Protein AF-Q1PQE1-F1 (afdb_monomer_lite)

Radius of gyration: 25.99 Å; chains: 1; bounding box: 76×37×72 Å

Secondary structure (DSSP, 8-state):
--EEEE-EE-TTSPEEPHHHHHHHHHHTT---B-S--S-HHHHHHHHT--HHHHHIIIIIS---TT-S--EETTEESS-EEEE--TT--HHHHHHHHHHHHHHHTSS-HHHHHHHHHHTGGGS-HHHHHHHHHSS-EEEEEEE-SBTTSPPEEE-TT-SSSSTTT---EETTEETTTT-EEEE-TTSBBP-TTT-GGGGGEEEEEETTEEEEEETT-S--EEEES-HHHHHTT--EEEEEETTEEEEEEE--HHHHHHHHHHHT-TT-EEEEEPSB---TTS--PBP--SSSSS-S--EEEHHHHHHT--SS-HHHHHHHTT-SEEEE-SSTTGGGG-SEEEETTEEEE---PPPP-GGG-

Sequence (361 aa):
GGIVAFNVRTDAGPFVGFGEIACVAALQGILLRTGCFCNIGACQRYLGLDETMMDAIYKRAGRICGDYYDLIDGQPTGAVRVSFGYMTRRQDVEELLKMLHLSYLATKPQQRLQLIEEQAGQLPKALKERAQRLRPQLLQLAIYPVKSCAAFKIEEGGGGAGAGGTWPLTAQGLQYDREWMIVDMNGMAVTQKRCSELCLIRPLIRDDQLVLHFGDSPAGVSLPLSLADQAENSSRCRSKVCRQPVEGLDCGDEVALWLSQHLGLEGLRLLRQSSQRSTSNGVRQQQKLSLVNQAQFLLVNRSSVRSLQFEESLDETVDRFRANIIIDTGSAFEELSYKQLTIGQVQFQVEGPCQRCDMIC

Structure (mmCIF, N/CA/C/O backbone):
data_AF-Q1PQE1-F1
#
_entry.id   AF-Q1PQE1-F1
#
loop_
_atom_site.group_PDB
_atom_site.id
_atom_site.type_symbol
_atom_site.label_atom_id
_atom_site.label_alt_id
_atom_site.label_comp_id
_atom_site.label_asym_id
_atom_site.label_entity_id
_atom_site.label_seq_id
_atom_site.pdbx_PDB_ins_code
_atom_site.Cartn_x
_atom_site.Cartn_y
_atom_site.Cartn_z
_atom_site.occupancy
_atom_site.B_iso_or_equiv
_atom_site.auth_seq_id
_atom_site.auth_comp_id
_atom_site.auth_asym_id
_atom_site.auth_atom_id
_atom_site.pdbx_PDB_model_num
ATOM 1 N N . GLY A 1 1 ? -33.777 -6.448 26.991 1.00 77.75 1 GLY A N 1
ATOM 2 C CA . GLY A 1 1 ? -34.141 -5.161 27.600 1.00 77.75 1 GLY A CA 1
ATOM 3 C C . GLY A 1 1 ? -33.731 -4.053 26.662 1.00 77.75 1 GLY A C 1
ATOM 4 O O . GLY A 1 1 ? -33.701 -4.292 25.458 1.00 77.75 1 GLY A O 1
ATOM 5 N N . GLY A 1 2 ? -33.445 -2.865 27.191 1.00 90.50 2 GLY A N 1
ATOM 6 C CA . GLY A 1 2 ? -33.015 -1.725 26.379 1.00 90.50 2 GLY A CA 1
ATOM 7 C C . GLY A 1 2 ? -31.665 -1.970 25.703 1.00 90.50 2 GLY A C 1
ATOM 8 O O . GLY A 1 2 ? -30.818 -2.689 26.235 1.00 90.50 2 GLY A O 1
ATOM 9 N N . ILE A 1 3 ? -31.471 -1.375 24.529 1.00 92.88 3 ILE A N 1
ATOM 10 C CA . ILE A 1 3 ? -30.206 -1.406 23.791 1.00 92.88 3 ILE A CA 1
ATOM 11 C C . ILE A 1 3 ? -29.730 0.031 23.638 1.00 92.88 3 ILE A C 1
ATOM 13 O O . ILE A 1 3 ? -30.499 0.889 23.211 1.00 92.88 3 ILE A O 1
ATOM 17 N N . VAL A 1 4 ? -28.461 0.277 23.950 1.00 94.00 4 VAL A N 1
ATOM 18 C CA . VAL A 1 4 ? -27.794 1.548 23.664 1.00 94.00 4 VAL A CA 1
ATOM 19 C C . VAL A 1 4 ? -26.820 1.314 22.519 1.00 94.00 4 VAL A C 1
ATOM 21 O O . VAL A 1 4 ? -25.930 0.465 22.616 1.00 94.00 4 VAL A O 1
ATOM 24 N N . ALA A 1 5 ? -27.023 2.039 21.421 1.00 93.19 5 ALA A N 1
ATOM 25 C CA . ALA A 1 5 ? -26.136 2.043 20.267 1.00 93.19 5 ALA A CA 1
ATOM 26 C C . ALA A 1 5 ? -25.326 3.342 20.253 1.00 93.19 5 ALA A C 1
ATOM 28 O O . ALA A 1 5 ? -25.898 4.417 20.420 1.00 93.19 5 ALA A O 1
ATOM 29 N N . PHE A 1 6 ? -24.011 3.242 20.073 1.00 93.62 6 PHE A N 1
ATOM 30 C CA . PHE A 1 6 ? -23.119 4.398 20.075 1.00 93.62 6 PHE A CA 1
ATOM 31 C C . PHE A 1 6 ? -21.853 4.151 19.250 1.00 93.62 6 PHE A C 1
ATOM 33 O O . PHE A 1 6 ? -21.480 3.015 18.945 1.00 93.62 6 PHE A O 1
ATOM 40 N N . ASN A 1 7 ? -21.173 5.246 18.930 1.00 93.50 7 ASN A N 1
ATOM 41 C CA . ASN A 1 7 ? -19.822 5.268 18.389 1.00 93.50 7 ASN A CA 1
ATOM 42 C C . ASN A 1 7 ? -18.911 5.983 19.387 1.00 93.50 7 ASN A C 1
ATOM 44 O O . ASN A 1 7 ? -19.364 6.843 20.141 1.00 93.50 7 ASN A O 1
ATOM 48 N N . VAL A 1 8 ? -17.632 5.619 19.400 1.00 92.38 8 VAL A N 1
ATOM 49 C CA . VAL A 1 8 ? -16.639 6.228 20.291 1.00 92.38 8 VAL A CA 1
ATOM 50 C C . VAL A 1 8 ? -15.773 7.175 19.481 1.00 92.38 8 VAL A C 1
ATOM 52 O O . VAL A 1 8 ? -15.401 6.863 18.349 1.00 92.38 8 VAL A O 1
ATOM 55 N N . ARG A 1 9 ? -15.462 8.327 20.069 1.00 88.38 9 ARG A N 1
ATOM 56 C CA . ARG A 1 9 ? -14.494 9.286 19.542 1.00 88.38 9 ARG A CA 1
ATOM 57 C C . ARG A 1 9 ? -13.340 9.402 20.523 1.00 88.38 9 ARG A C 1
ATOM 59 O O . ARG A 1 9 ? -13.552 9.270 21.729 1.00 88.38 9 ARG A O 1
ATOM 66 N N . THR A 1 10 ? -12.141 9.628 20.009 1.00 82.12 10 THR A N 1
ATOM 67 C CA . THR A 1 10 ? -11.003 10.003 20.849 1.00 82.12 10 THR A CA 1
ATOM 68 C C . THR A 1 10 ? -11.157 11.449 21.325 1.00 82.12 10 THR A C 1
ATOM 70 O O . THR A 1 10 ? -11.947 12.221 20.775 1.00 82.12 10 THR A O 1
ATOM 73 N N . ASP A 1 11 ? -10.381 11.827 22.335 1.00 79.12 11 ASP A N 1
ATOM 74 C CA . ASP A 1 11 ? -10.225 13.209 22.804 1.00 79.12 11 ASP A CA 1
ATOM 75 C C . ASP A 1 11 ? -9.831 14.186 21.679 1.00 79.12 11 ASP A C 1
ATOM 77 O O . ASP A 1 11 ? -10.295 15.324 21.647 1.00 79.12 11 ASP A O 1
ATOM 81 N N . ALA A 1 12 ? -9.042 13.716 20.712 1.00 74.69 12 ALA A N 1
ATOM 82 C CA . ALA A 1 12 ? -8.649 14.469 19.525 1.00 74.69 12 ALA A CA 1
ATOM 83 C C . ALA A 1 12 ? -9.781 14.651 18.490 1.00 74.69 12 ALA A C 1
ATOM 85 O O . ALA A 1 12 ? -9.627 15.431 17.551 1.00 74.69 12 ALA A O 1
ATOM 86 N N . GLY A 1 13 ? -10.906 13.936 18.624 1.00 78.12 13 GLY A N 1
ATOM 87 C CA . GLY A 1 13 ? -12.082 14.067 17.760 1.00 78.12 13 GLY A CA 1
ATOM 88 C C . GLY A 1 13 ? -12.330 12.969 16.707 1.00 78.12 13 GLY A C 1
ATOM 89 O O . GLY A 1 13 ? -13.498 12.809 16.340 1.00 78.12 13 GLY A O 1
ATOM 90 N N . PRO A 1 14 ? -11.350 12.200 16.195 1.00 84.25 14 PRO A N 1
ATOM 91 C CA . PRO A 1 14 ? -11.623 11.083 15.287 1.00 84.25 14 PRO A CA 1
ATOM 92 C C . PRO A 1 14 ? -12.485 9.975 15.901 1.00 84.25 14 PRO A C 1
ATOM 94 O O . PRO A 1 14 ? -12.462 9.751 17.113 1.00 84.25 14 PRO A O 1
ATOM 97 N N . PHE A 1 15 ? -13.228 9.254 15.058 1.00 89.12 15 PHE A N 1
ATOM 98 C CA . PHE A 1 15 ? -13.930 8.039 15.469 1.00 89.12 15 PHE A CA 1
ATOM 99 C C . PHE A 1 15 ? -12.964 6.873 15.682 1.00 89.12 15 PHE A C 1
ATOM 101 O O . PHE A 1 15 ? -11.917 6.785 15.048 1.00 89.12 15 PHE A O 1
ATOM 108 N N . VAL A 1 16 ? -13.359 5.954 16.558 1.00 89.62 16 VAL A N 1
ATOM 109 C CA . VAL A 1 16 ? -12.680 4.677 16.775 1.00 89.62 16 VAL A CA 1
ATOM 110 C C . VAL A 1 16 ? -13.479 3.566 16.105 1.00 89.62 16 VAL A C 1
ATOM 112 O O . VAL A 1 16 ? -14.702 3.478 16.265 1.00 89.62 16 VAL A O 1
ATOM 115 N N . GLY A 1 17 ? -12.783 2.700 15.370 1.00 89.88 17 GLY A N 1
ATOM 116 C CA . GLY A 1 17 ? -13.384 1.541 14.725 1.00 89.88 17 GLY A CA 1
ATOM 117 C C . GLY A 1 17 ? -14.012 0.596 15.748 1.00 89.88 17 GLY A C 1
ATOM 118 O O . GLY A 1 17 ? -13.419 0.259 16.773 1.00 89.88 17 GLY A O 1
ATOM 119 N N . PHE A 1 18 ? -15.232 0.131 15.483 1.00 91.44 18 PHE A N 1
ATOM 120 C CA . PHE A 1 18 ? -15.942 -0.737 16.424 1.00 91.44 18 PHE A CA 1
ATOM 121 C C . PHE A 1 18 ? -15.273 -2.111 16.610 1.00 91.44 18 PHE A C 1
ATOM 123 O O . PHE A 1 18 ? -15.564 -2.805 17.582 1.00 91.44 18 PHE A O 1
ATOM 130 N N . GLY A 1 19 ? -14.380 -2.527 15.714 1.00 90.38 19 GLY A N 1
ATOM 131 C CA . GLY A 1 19 ? -13.567 -3.726 15.857 1.00 90.38 19 GLY A CA 1
ATOM 132 C C . GLY A 1 19 ? -12.486 -3.613 16.916 1.00 90.38 19 GLY A C 1
ATOM 133 O O . GLY A 1 19 ? -12.319 -4.550 17.696 1.00 90.38 19 GLY A O 1
ATOM 134 N N . GLU A 1 20 ? -11.816 -2.461 16.994 1.00 91.25 20 GLU A N 1
ATOM 135 C CA . GLU A 1 20 ? -10.904 -2.131 18.095 1.00 91.25 20 GLU A CA 1
ATOM 136 C C . GLU A 1 20 ? -11.661 -2.197 19.425 1.00 91.25 20 GLU A C 1
ATOM 138 O O . GLU A 1 20 ? -11.247 -2.898 20.347 1.00 91.25 20 GLU A O 1
ATOM 143 N N . ILE A 1 21 ? -12.849 -1.582 19.476 1.00 93.88 21 ILE A N 1
ATOM 144 C CA . ILE A 1 21 ? -13.698 -1.572 20.674 1.00 93.88 21 ILE A CA 1
ATOM 145 C C . ILE A 1 21 ? -14.119 -2.981 21.087 1.00 93.88 21 ILE A C 1
ATOM 147 O O . ILE A 1 21 ? -14.095 -3.300 22.275 1.00 93.88 21 ILE A O 1
ATOM 151 N N . ALA A 1 22 ? -14.458 -3.842 20.126 1.00 94.00 22 ALA A N 1
ATOM 152 C CA . ALA A 1 22 ? -14.773 -5.237 20.407 1.00 94.00 22 ALA A CA 1
ATOM 153 C C . ALA A 1 22 ? -13.578 -5.995 21.008 1.00 94.00 22 ALA A C 1
ATOM 155 O O . ALA A 1 22 ? -13.772 -6.778 21.936 1.00 94.00 22 ALA A O 1
ATOM 156 N N . CYS A 1 23 ? -12.359 -5.750 20.516 1.00 93.31 23 CYS A N 1
ATOM 157 C CA . CYS A 1 23 ? -11.150 -6.380 21.048 1.00 93.31 23 CYS A CA 1
ATOM 158 C C . CYS A 1 23 ? -10.860 -5.909 22.479 1.00 93.31 23 CYS A C 1
ATOM 160 O O . CYS A 1 23 ? -10.702 -6.742 23.368 1.00 93.31 23 CYS A O 1
ATOM 162 N N . VAL A 1 24 ? -10.863 -4.595 22.727 1.00 94.31 24 VAL A N 1
ATOM 163 C CA . VAL A 1 24 ? -10.618 -4.034 24.069 1.00 94.31 24 VAL A CA 1
ATOM 164 C C . VAL A 1 24 ? -11.665 -4.513 25.073 1.00 94.31 24 VAL A C 1
ATOM 166 O O . VAL A 1 24 ? -11.314 -4.931 26.174 1.00 94.31 24 VAL A O 1
ATOM 169 N N . ALA A 1 25 ? -12.945 -4.503 24.693 1.00 95.38 25 ALA A N 1
ATOM 170 C CA . ALA A 1 25 ? -14.017 -4.978 25.558 1.00 95.38 25 ALA A CA 1
ATOM 171 C C . ALA A 1 25 ? -13.846 -6.463 25.906 1.00 95.38 25 ALA A C 1
ATOM 173 O O . ALA A 1 25 ? -13.930 -6.823 27.078 1.00 95.38 25 ALA A O 1
ATOM 174 N N . ALA A 1 26 ? -13.523 -7.310 24.922 1.00 94.94 26 ALA A N 1
ATOM 175 C CA . ALA A 1 26 ? -13.295 -8.733 25.154 1.00 94.94 26 ALA A CA 1
ATOM 176 C C . ALA A 1 26 ? -12.112 -8.998 26.101 1.00 94.94 26 ALA A C 1
ATOM 178 O O . ALA A 1 26 ? -12.232 -9.849 26.980 1.00 94.94 26 ALA A O 1
ATOM 179 N N . LEU A 1 27 ? -11.008 -8.250 25.974 1.00 94.00 27 LEU A N 1
ATOM 180 C CA . LEU A 1 27 ? -9.855 -8.352 26.882 1.00 94.00 27 LEU A CA 1
ATOM 181 C C . LEU A 1 27 ? -10.188 -7.940 28.323 1.00 94.00 27 LEU A C 1
ATOM 183 O O . LEU A 1 27 ? -9.577 -8.435 29.263 1.00 94.00 27 LEU A O 1
ATOM 187 N N . GLN A 1 28 ? -11.181 -7.071 28.507 1.00 93.50 28 GLN A N 1
ATOM 188 C CA . GLN A 1 28 ? -11.661 -6.641 29.824 1.00 93.50 28 GLN A CA 1
ATOM 189 C C . GLN A 1 28 ? -12.875 -7.448 30.314 1.00 93.50 28 GLN A C 1
ATOM 191 O O . GLN A 1 28 ? -13.519 -7.069 31.288 1.00 93.50 28 GLN A O 1
ATOM 196 N N . GLY A 1 29 ? -13.213 -8.559 29.649 1.00 93.00 29 GLY A N 1
ATOM 197 C CA . GLY A 1 29 ? -14.331 -9.420 30.043 1.00 93.00 29 GLY A CA 1
ATOM 198 C C . GLY A 1 29 ? -15.720 -8.832 29.765 1.00 93.00 29 GLY A C 1
ATOM 199 O O . GLY A 1 29 ? -16.713 -9.324 30.298 1.00 93.00 29 GLY A O 1
ATOM 200 N N . ILE A 1 30 ? -15.817 -7.801 28.923 1.00 94.19 30 ILE A N 1
ATOM 201 C CA . ILE A 1 30 ? -17.071 -7.143 28.549 1.00 94.19 30 ILE A CA 1
ATOM 202 C C . ILE A 1 30 ? -17.561 -7.695 27.210 1.00 94.19 30 ILE A C 1
ATOM 204 O O . ILE A 1 30 ? -16.919 -7.539 26.169 1.00 94.19 30 ILE A O 1
ATOM 208 N N . LEU A 1 31 ? -18.754 -8.294 27.214 1.00 91.56 31 LEU A N 1
ATOM 209 C CA . LEU A 1 31 ? -19.406 -8.769 25.998 1.00 91.56 31 LEU A CA 1
ATOM 210 C C . LEU A 1 31 ? -20.311 -7.683 25.406 1.00 91.56 31 LEU A C 1
ATOM 212 O O . LEU A 1 31 ? -21.318 -7.294 25.997 1.00 91.56 31 LEU A O 1
ATOM 216 N N . LEU A 1 32 ? -19.985 -7.238 24.195 1.00 93.75 32 LEU A N 1
ATOM 217 C CA . LEU A 1 32 ? -20.777 -6.272 23.437 1.00 93.75 32 LEU A CA 1
ATOM 218 C C . LEU A 1 32 ? -20.944 -6.708 21.978 1.00 93.75 32 LEU A C 1
ATOM 220 O O . LEU A 1 32 ? -20.231 -7.583 21.487 1.00 93.75 32 LEU A O 1
ATOM 224 N N . ARG A 1 33 ? -21.912 -6.115 21.272 1.00 92.12 33 ARG A N 1
ATOM 225 C CA . ARG A 1 33 ? -22.159 -6.397 19.850 1.00 92.12 33 ARG A CA 1
ATOM 226 C C . ARG A 1 33 ? -21.663 -5.242 18.998 1.00 92.12 33 ARG A C 1
ATOM 228 O O . ARG A 1 33 ? -22.022 -4.100 19.253 1.00 92.12 33 ARG A O 1
ATOM 235 N N . THR A 1 34 ? -20.934 -5.527 17.929 1.00 91.69 34 THR A N 1
ATOM 236 C CA . THR A 1 34 ? -20.450 -4.503 16.987 1.00 91.69 34 THR A CA 1
ATOM 237 C C . THR A 1 34 ? -20.833 -4.846 15.554 1.00 91.69 34 THR A C 1
ATOM 239 O O . THR A 1 34 ? -21.389 -5.921 15.310 1.00 91.69 34 THR A O 1
ATOM 242 N N . GLY A 1 35 ? -20.652 -3.914 14.619 1.00 87.88 35 GLY A N 1
ATOM 243 C CA . GLY A 1 35 ? -20.911 -4.131 13.194 1.00 87.88 35 GLY A CA 1
ATOM 244 C C . GLY A 1 35 ? -21.919 -3.166 12.577 1.00 87.88 35 GLY A C 1
ATOM 245 O O . GLY A 1 35 ? -22.522 -2.331 13.255 1.00 87.88 35 GLY A O 1
ATOM 246 N N . CYS A 1 36 ? -22.105 -3.318 11.266 1.00 83.31 36 CYS A N 1
ATOM 247 C CA . CYS A 1 36 ? -23.136 -2.619 10.506 1.00 83.31 36 CYS A CA 1
ATOM 248 C C . CYS A 1 36 ? -24.547 -3.057 10.903 1.00 83.31 36 CYS A C 1
ATOM 250 O O . CYS A 1 36 ? -24.776 -4.118 11.499 1.00 83.31 36 CYS A O 1
ATOM 252 N N . PHE A 1 37 ? -25.507 -2.229 10.510 1.00 81.69 37 PHE A N 1
ATOM 253 C CA . PHE A 1 37 ? -26.917 -2.576 10.514 1.00 81.69 37 PHE A CA 1
ATOM 254 C C . PHE A 1 37 ? -27.299 -3.127 9.140 1.00 81.69 37 PHE A C 1
ATOM 256 O O . PHE A 1 37 ? -26.852 -2.612 8.121 1.00 81.69 37 PHE A O 1
ATOM 263 N N . CYS A 1 38 ? -28.155 -4.152 9.105 1.00 79.94 38 CYS A N 1
ATOM 264 C CA . CYS A 1 38 ? -28.656 -4.702 7.841 1.00 79.94 38 CYS A CA 1
ATOM 265 C C . CYS A 1 38 ? -29.491 -3.677 7.054 1.00 79.94 38 CYS A C 1
ATOM 267 O O . CYS A 1 38 ? -29.624 -3.785 5.842 1.00 79.94 38 CYS A O 1
ATOM 269 N N . ASN A 1 39 ? -30.048 -2.677 7.747 1.00 83.06 39 ASN A N 1
ATOM 270 C CA . ASN A 1 39 ? -30.688 -1.527 7.127 1.00 83.06 39 ASN A CA 1
ATOM 271 C C . ASN A 1 39 ? -29.672 -0.390 6.975 1.00 83.06 39 ASN A C 1
ATOM 273 O O . ASN A 1 39 ? -29.418 0.364 7.917 1.00 83.06 39 ASN A O 1
ATOM 277 N N . ILE A 1 40 ? -29.132 -0.262 5.769 1.00 80.44 40 ILE A N 1
ATOM 278 C CA . ILE A 1 40 ? -28.144 0.758 5.414 1.00 80.44 40 ILE A CA 1
ATOM 279 C C . ILE A 1 40 ? -28.710 2.180 5.595 1.00 80.44 40 ILE A C 1
ATOM 281 O O . ILE A 1 40 ? -27.997 3.067 6.061 1.00 80.44 40 ILE A O 1
ATOM 285 N N . GLY A 1 41 ? -30.004 2.389 5.327 1.00 83.06 41 GLY A N 1
ATOM 286 C CA . GLY A 1 41 ? -30.660 3.690 5.501 1.00 83.06 41 GLY A CA 1
ATOM 287 C C . GLY A 1 41 ? -30.685 4.167 6.957 1.00 83.06 41 GLY A C 1
ATOM 288 O O . GLY A 1 41 ? -30.673 5.369 7.218 1.00 83.06 41 GLY A O 1
ATOM 289 N N . ALA A 1 42 ? -30.649 3.242 7.924 1.00 81.69 42 ALA A N 1
ATOM 290 C CA . ALA A 1 42 ? -30.498 3.602 9.331 1.00 81.69 42 ALA A CA 1
ATOM 291 C C . ALA A 1 42 ? -29.095 4.161 9.611 1.00 81.69 42 ALA A C 1
ATOM 293 O O . ALA A 1 42 ? -28.985 5.218 10.229 1.00 81.69 42 ALA A O 1
ATOM 294 N N . CYS A 1 43 ? -28.035 3.507 9.115 1.00 81.12 43 CYS A N 1
ATOM 295 C CA . CYS A 1 43 ? -26.674 4.047 9.207 1.00 81.12 43 CYS A CA 1
ATOM 296 C C . CYS A 1 43 ? -26.604 5.432 8.563 1.00 81.12 43 CYS A C 1
ATOM 298 O O . CYS A 1 43 ? -26.151 6.371 9.204 1.00 81.12 43 CYS A O 1
ATOM 300 N N . GLN A 1 44 ? -27.123 5.569 7.340 1.00 86.88 44 GLN A N 1
ATOM 301 C CA . GLN A 1 44 ? -27.102 6.827 6.600 1.00 86.88 44 GLN A CA 1
ATOM 302 C C . GLN A 1 44 ? -27.760 7.966 7.387 1.00 86.88 44 GLN A C 1
ATOM 304 O O . GLN A 1 44 ? -27.156 9.017 7.587 1.00 86.88 44 GLN A O 1
ATOM 309 N N . ARG A 1 45 ? -28.972 7.737 7.906 1.00 87.62 45 ARG A N 1
ATOM 310 C CA . ARG A 1 45 ? -29.722 8.750 8.655 1.00 87.62 45 ARG A CA 1
ATOM 311 C C . ARG A 1 45 ? -29.056 9.128 9.977 1.00 87.62 45 ARG A C 1
ATOM 313 O O . ARG A 1 45 ? -28.981 10.311 10.289 1.00 87.62 45 ARG A O 1
ATOM 320 N N . TYR A 1 46 ? -28.638 8.148 10.778 1.00 85.94 46 TYR A N 1
ATOM 321 C CA . TYR A 1 46 ? -28.144 8.407 12.137 1.00 85.94 46 TYR A CA 1
ATOM 322 C C . TYR A 1 46 ? -26.680 8.844 12.185 1.00 85.94 46 TYR A C 1
ATOM 324 O O . TYR A 1 46 ? -26.296 9.539 13.121 1.00 85.94 46 TYR A O 1
ATOM 332 N N . LEU A 1 47 ? -25.878 8.459 11.191 1.00 85.31 47 LEU A N 1
ATOM 333 C CA . LEU A 1 47 ? -24.489 8.898 11.056 1.00 85.31 47 LEU A CA 1
ATOM 334 C C . LEU A 1 47 ? -24.354 10.143 10.168 1.00 85.31 47 LEU A C 1
ATOM 336 O O . LEU A 1 47 ? -23.262 10.689 10.063 1.00 85.31 47 LEU A O 1
ATOM 340 N N . GLY A 1 48 ? -25.449 10.608 9.555 1.00 86.50 48 GLY A N 1
ATOM 341 C CA . GLY A 1 48 ? -25.451 11.791 8.693 1.00 86.50 48 GLY A CA 1
ATOM 342 C C . GLY A 1 48 ? -24.637 11.602 7.413 1.00 86.50 48 GLY A C 1
ATOM 343 O O . GLY A 1 48 ? -23.999 12.547 6.961 1.00 86.50 48 GLY A O 1
ATOM 344 N N . LEU A 1 49 ? -24.627 10.388 6.855 1.00 86.00 49 LEU A N 1
ATOM 345 C CA . LEU A 1 49 ? -23.855 10.078 5.650 1.00 86.00 49 LEU A CA 1
ATOM 346 C C . LEU A 1 49 ? -24.587 10.630 4.423 1.00 86.00 49 LEU A C 1
ATOM 348 O O . LEU A 1 49 ? -25.738 10.268 4.160 1.00 86.00 49 LEU A O 1
ATOM 352 N N . ASP A 1 50 ? -23.921 11.493 3.665 1.00 87.44 50 ASP A N 1
ATOM 353 C CA . ASP A 1 50 ? -24.427 11.953 2.374 1.00 87.44 50 ASP A CA 1
ATOM 354 C C . ASP A 1 50 ? -24.235 10.888 1.276 1.00 87.44 50 ASP A C 1
ATOM 356 O O . ASP A 1 50 ? -23.649 9.824 1.490 1.00 87.44 50 ASP A O 1
ATOM 360 N N . GLU A 1 51 ? -24.750 11.160 0.078 1.00 85.56 51 GLU A N 1
ATOM 361 C CA . GLU A 1 51 ? -24.640 10.238 -1.058 1.00 85.56 51 GLU A CA 1
ATOM 362 C C . GLU A 1 51 ? -23.185 9.971 -1.474 1.00 85.56 51 GLU A C 1
ATOM 364 O O . GLU A 1 51 ? -22.860 8.853 -1.873 1.00 85.56 51 GLU A O 1
ATOM 369 N N . THR A 1 52 ? -22.290 10.951 -1.323 1.00 83.56 52 THR A N 1
ATOM 370 C CA . THR A 1 52 ? -20.873 10.815 -1.693 1.00 83.56 52 THR A CA 1
ATOM 371 C C . THR A 1 52 ? -20.128 9.883 -0.735 1.00 83.56 52 THR A C 1
ATOM 373 O O . THR A 1 52 ? -19.335 9.040 -1.165 1.00 83.56 52 THR A O 1
ATOM 376 N N . MET A 1 53 ? -20.438 9.965 0.561 1.00 81.94 53 MET A N 1
ATOM 377 C CA . MET A 1 53 ? -19.939 9.056 1.590 1.00 81.94 53 MET A CA 1
ATOM 378 C C . MET A 1 53 ? -20.519 7.657 1.408 1.00 81.94 53 MET A C 1
ATOM 380 O O . MET A 1 53 ? -19.812 6.666 1.566 1.00 81.94 53 MET A O 1
ATOM 384 N N . MET A 1 54 ? -21.794 7.552 1.037 1.00 84.81 54 MET A N 1
ATOM 385 C CA . MET A 1 54 ? -22.424 6.263 0.761 1.00 84.81 54 MET A CA 1
ATOM 386 C C . MET A 1 54 ? -21.783 5.558 -0.441 1.00 84.81 54 MET A C 1
ATOM 388 O O . MET A 1 54 ? -21.537 4.351 -0.387 1.00 84.81 54 MET A O 1
ATOM 392 N N . ASP A 1 55 ? -21.450 6.309 -1.492 1.00 82.88 55 ASP A N 1
ATOM 393 C CA . ASP A 1 55 ? -20.694 5.820 -2.646 1.00 82.88 55 ASP A CA 1
ATOM 394 C C . ASP A 1 55 ? -19.268 5.386 -2.247 1.00 82.88 55 ASP A C 1
ATOM 396 O O . ASP A 1 55 ? -18.833 4.279 -2.581 1.00 82.88 55 ASP A O 1
ATOM 400 N N . ALA A 1 56 ? -18.584 6.193 -1.422 1.00 77.38 56 ALA A N 1
ATOM 401 C CA . ALA A 1 56 ? -17.287 5.849 -0.828 1.00 77.38 56 ALA A CA 1
ATOM 402 C C . ALA A 1 56 ? -17.327 4.515 -0.071 1.00 77.38 56 ALA A C 1
ATOM 404 O O . ALA A 1 56 ? -16.484 3.643 -0.288 1.00 77.38 56 ALA A O 1
ATOM 405 N N . ILE A 1 57 ? -18.334 4.343 0.786 1.00 78.00 57 ILE A N 1
ATOM 406 C CA . ILE A 1 57 ? -18.471 3.180 1.659 1.00 78.00 57 ILE A CA 1
ATOM 407 C C . ILE A 1 57 ? -18.784 1.919 0.851 1.00 78.00 57 ILE A C 1
ATOM 409 O O . ILE A 1 57 ? -18.090 0.914 0.986 1.00 78.00 57 ILE A O 1
ATOM 413 N N . TYR A 1 58 ? -19.824 1.941 0.019 1.00 79.81 58 TYR A N 1
ATOM 414 C CA . TYR A 1 58 ? -20.359 0.702 -0.555 1.00 79.81 58 TYR A CA 1
ATOM 415 C C . TYR A 1 58 ? -19.809 0.365 -1.938 1.00 79.81 58 TYR A C 1
ATOM 417 O O . TYR A 1 58 ? -19.630 -0.815 -2.229 1.00 79.81 58 TYR A O 1
ATOM 425 N N . LYS A 1 59 ? -19.509 1.358 -2.782 1.00 77.00 59 LYS A N 1
ATOM 426 C CA . LYS A 1 59 ? -18.989 1.100 -4.134 1.00 77.00 59 LYS A CA 1
ATOM 427 C C . LYS A 1 59 ? -17.469 1.110 -4.174 1.00 77.00 59 LYS A C 1
ATOM 429 O O . LYS A 1 59 ? -16.883 0.180 -4.712 1.00 77.00 59 LYS A O 1
ATOM 434 N N . ARG A 1 60 ? -16.828 2.121 -3.579 1.00 70.69 60 ARG A N 1
ATOM 435 C CA . ARG A 1 60 ? -15.365 2.284 -3.675 1.00 70.69 60 ARG A CA 1
ATOM 436 C C . ARG A 1 60 ? -14.600 1.409 -2.690 1.00 70.69 60 ARG A C 1
ATOM 438 O O . ARG A 1 60 ? -13.633 0.758 -3.069 1.00 70.69 60 ARG A O 1
ATOM 445 N N . ALA A 1 61 ? -15.036 1.357 -1.434 1.00 70.44 61 ALA A N 1
ATOM 446 C CA . ALA A 1 61 ? -14.412 0.493 -0.434 1.00 70.44 61 ALA A CA 1
ATOM 447 C C . ALA A 1 61 ? -14.929 -0.957 -0.463 1.00 70.44 61 ALA A C 1
ATOM 449 O O . ALA A 1 61 ? -14.361 -1.810 0.215 1.00 70.44 61 ALA A O 1
ATOM 450 N N . GLY A 1 62 ? -16.001 -1.241 -1.214 1.00 75.19 62 GLY A N 1
ATOM 451 C CA . GLY A 1 62 ? -16.567 -2.588 -1.326 1.00 75.19 62 GLY A CA 1
ATOM 452 C C . GLY A 1 62 ? -17.119 -3.133 -0.006 1.00 75.19 62 GLY A C 1
ATOM 453 O O . GLY A 1 62 ? -17.001 -4.329 0.265 1.00 75.19 62 GLY A O 1
ATOM 454 N N . ARG A 1 63 ? -17.689 -2.266 0.844 1.00 74.81 63 ARG A N 1
ATOM 455 C CA . ARG A 1 63 ? -18.247 -2.655 2.146 1.00 74.81 63 ARG A CA 1
ATOM 456 C C . ARG A 1 63 ? -19.334 -3.719 1.988 1.00 74.81 63 ARG A C 1
ATOM 458 O O . ARG A 1 63 ? -20.319 -3.517 1.279 1.00 74.81 63 ARG A O 1
ATOM 465 N N . ILE A 1 64 ? -19.215 -4.803 2.750 1.00 77.38 64 ILE A N 1
ATOM 466 C CA . ILE A 1 64 ? -20.232 -5.862 2.853 1.00 77.38 64 ILE A CA 1
ATOM 467 C C . ILE A 1 64 ? -20.526 -6.195 4.314 1.00 77.38 64 ILE A C 1
ATOM 469 O O . ILE A 1 64 ? -19.744 -5.897 5.206 1.00 77.38 64 ILE A O 1
ATOM 473 N N . CYS A 1 65 ? -21.659 -6.831 4.609 1.00 70.38 65 CYS A N 1
ATOM 474 C CA . CYS A 1 65 ? -21.947 -7.220 5.989 1.00 70.38 65 CYS A CA 1
ATOM 475 C C . CYS A 1 65 ? -20.904 -8.227 6.509 1.00 70.38 65 CYS A C 1
ATOM 477 O O . CYS A 1 65 ? -20.718 -9.286 5.918 1.00 70.38 65 CYS A O 1
ATOM 479 N N . GLY A 1 66 ? -20.280 -7.923 7.651 1.00 67.75 66 GLY A N 1
ATOM 480 C CA . GLY A 1 66 ? -19.302 -8.811 8.294 1.00 67.75 66 GLY A CA 1
ATOM 481 C C . GLY A 1 66 ? -17.861 -8.629 7.815 1.00 67.75 66 GLY A C 1
ATOM 482 O O . GLY A 1 66 ? -16.979 -9.352 8.267 1.00 67.75 66 GLY A O 1
ATOM 483 N N . ASP A 1 67 ? -17.612 -7.650 6.954 1.00 73.25 67 ASP A N 1
ATOM 484 C CA . ASP A 1 67 ? -16.272 -7.160 6.656 1.00 73.25 67 ASP A CA 1
ATOM 485 C C . ASP A 1 67 ? -15.621 -6.429 7.859 1.00 73.25 67 ASP A C 1
ATOM 487 O O . ASP A 1 67 ? -16.143 -6.347 8.983 1.00 73.25 67 ASP A O 1
ATOM 491 N N . TYR A 1 68 ? -14.441 -5.868 7.599 1.00 73.75 68 TYR A N 1
ATOM 492 C CA . TYR A 1 68 ? -13.539 -5.341 8.622 1.00 73.75 68 TYR A CA 1
ATOM 493 C C . TYR A 1 68 ? -13.267 -3.829 8.475 1.00 73.75 68 TYR A C 1
ATOM 495 O O . TYR A 1 68 ? -12.472 -3.284 9.230 1.00 73.75 68 TYR A O 1
ATOM 503 N N . TYR A 1 69 ? -13.941 -3.139 7.542 1.00 78.25 69 TYR A N 1
ATOM 504 C CA . TYR A 1 69 ? -13.831 -1.679 7.329 1.00 78.25 69 TYR A CA 1
ATOM 505 C C . TYR A 1 69 ? -14.625 -0.832 8.340 1.00 78.25 69 TYR A C 1
ATOM 507 O O . TYR A 1 69 ? -15.629 -0.189 8.027 1.00 78.25 69 TYR A O 1
ATOM 515 N N . ASP A 1 70 ? -14.197 -0.844 9.592 1.00 84.50 70 ASP A N 1
ATOM 516 C CA . ASP A 1 70 ? -14.946 -0.189 10.669 1.00 84.50 70 ASP A CA 1
ATOM 517 C C . ASP A 1 70 ? -15.126 1.321 10.456 1.00 84.50 70 ASP A C 1
ATOM 519 O O . ASP A 1 70 ? -16.155 1.883 10.844 1.00 84.50 70 ASP A O 1
ATOM 523 N N . LEU A 1 71 ? -14.126 1.940 9.824 1.00 83.75 71 LEU A N 1
ATOM 524 C CA . LEU A 1 71 ? -14.088 3.339 9.430 1.00 83.75 71 LEU A CA 1
ATOM 525 C C . LEU A 1 71 ? -13.757 3.440 7.935 1.00 83.75 71 LEU A C 1
ATOM 527 O O . LEU A 1 71 ? -12.900 2.710 7.439 1.00 83.75 71 LEU A O 1
ATOM 531 N N . ILE A 1 72 ? -14.407 4.361 7.229 1.00 78.00 72 ILE A N 1
ATOM 532 C CA . ILE A 1 72 ? -14.086 4.729 5.845 1.00 78.00 72 ILE A CA 1
ATOM 533 C C . ILE A 1 72 ? -14.009 6.249 5.802 1.00 78.00 72 ILE A C 1
ATOM 535 O O . ILE A 1 72 ? -14.950 6.919 6.215 1.00 78.00 72 ILE A O 1
ATOM 539 N N . ASP A 1 73 ? -12.854 6.783 5.399 1.00 73.94 73 ASP A N 1
ATOM 540 C CA . ASP A 1 73 ? -12.543 8.220 5.461 1.00 73.94 73 ASP A CA 1
ATOM 541 C C . ASP A 1 73 ? -12.806 8.832 6.854 1.00 73.94 73 ASP A C 1
ATOM 543 O O . ASP A 1 73 ? -13.300 9.947 7.007 1.00 73.94 73 ASP A O 1
ATOM 547 N N . GLY A 1 74 ? -12.517 8.054 7.904 1.00 78.44 74 GLY A N 1
ATOM 548 C CA . GLY A 1 74 ? -12.750 8.437 9.299 1.00 78.44 74 GLY A CA 1
ATOM 549 C C . GLY A 1 74 ? -14.211 8.357 9.755 1.00 78.44 74 GLY A C 1
ATOM 550 O O . GLY A 1 74 ? -14.472 8.555 10.942 1.00 78.44 74 GLY A O 1
ATOM 551 N N . GLN A 1 75 ? -15.152 8.032 8.864 1.00 84.06 75 GLN A N 1
ATOM 552 C CA . GLN A 1 75 ? -16.562 7.865 9.204 1.00 84.06 75 GLN A CA 1
ATOM 553 C C . GLN A 1 75 ? -16.876 6.424 9.604 1.00 84.06 75 GLN A C 1
ATOM 555 O O . GLN A 1 75 ? -16.462 5.488 8.916 1.00 84.06 75 GLN A O 1
ATOM 560 N N . PRO A 1 76 ? -17.629 6.212 10.695 1.00 88.06 76 PRO A N 1
ATOM 561 C CA . PRO A 1 76 ? -18.033 4.882 11.098 1.00 88.06 76 PRO A CA 1
ATOM 562 C C . PRO A 1 76 ? -19.004 4.289 10.085 1.00 88.06 76 PRO A C 1
ATOM 564 O O . PRO A 1 76 ? -19.888 4.954 9.557 1.00 88.06 76 PRO A O 1
ATOM 567 N N . THR A 1 77 ? -18.874 2.992 9.854 1.00 86.81 77 THR A N 1
ATOM 568 C CA . THR A 1 77 ? -19.766 2.254 8.949 1.00 86.81 77 THR A CA 1
ATOM 569 C C . THR A 1 77 ? -20.848 1.478 9.707 1.00 86.81 77 THR A C 1
ATOM 571 O O . THR A 1 77 ? -21.801 0.956 9.123 1.00 86.81 77 THR A O 1
ATOM 574 N N . GLY A 1 78 ? -20.729 1.409 11.033 1.00 89.12 78 GLY A N 1
ATOM 575 C CA . GLY A 1 78 ? -21.624 0.698 11.941 1.00 89.12 78 GLY A CA 1
ATOM 576 C C . GLY A 1 78 ? -21.556 1.265 13.356 1.00 89.12 78 GLY A C 1
ATOM 577 O O . GLY A 1 78 ? -21.120 2.396 13.550 1.00 89.12 78 GLY A O 1
ATOM 578 N N . ALA A 1 79 ? -21.973 0.486 14.356 1.00 91.88 79 ALA A N 1
ATOM 579 C CA . ALA A 1 79 ? -21.999 0.943 15.747 1.00 91.88 79 ALA A CA 1
ATOM 580 C C . ALA A 1 79 ? -21.651 -0.158 16.755 1.00 91.88 79 ALA A C 1
ATOM 582 O O . ALA A 1 79 ? -21.747 -1.359 16.478 1.00 91.88 79 ALA A O 1
ATOM 583 N N . VAL A 1 80 ? -21.303 0.278 17.963 1.00 94.56 80 VAL A N 1
ATOM 584 C CA . VAL A 1 80 ? -21.249 -0.558 19.163 1.00 94.56 80 VAL A CA 1
ATOM 585 C C . VAL A 1 80 ? -22.640 -0.593 19.785 1.00 94.56 80 VAL A C 1
ATOM 587 O O . VAL A 1 80 ? -23.325 0.422 19.857 1.00 94.56 80 VAL A O 1
ATOM 590 N N . ARG A 1 81 ? -23.085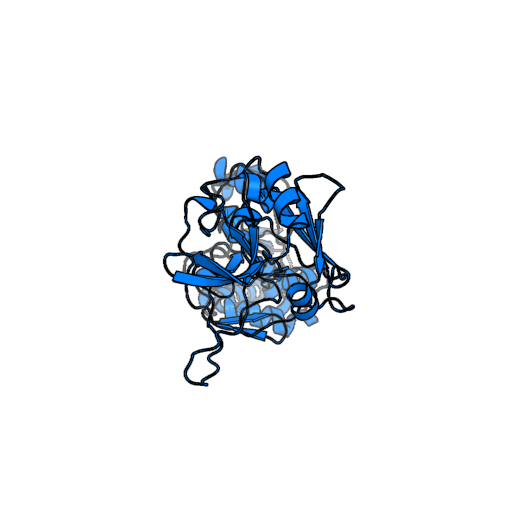 -1.775 20.208 1.00 94.06 81 ARG A N 1
ATOM 591 C CA . ARG A 1 81 ? -24.418 -2.031 20.756 1.00 94.06 81 ARG A CA 1
ATOM 592 C C . ARG A 1 81 ? -24.279 -2.790 22.063 1.00 94.06 81 ARG A C 1
ATOM 594 O O . ARG A 1 81 ? -23.809 -3.931 22.082 1.00 94.06 81 ARG A O 1
ATOM 601 N N . VAL A 1 82 ? -24.740 -2.169 23.140 1.00 95.44 82 VAL A N 1
ATOM 602 C CA . VAL A 1 82 ? -24.774 -2.767 24.475 1.00 95.44 82 VAL A CA 1
ATOM 603 C C . VAL A 1 82 ? -26.224 -3.032 24.842 1.00 95.44 82 VAL A C 1
ATOM 605 O O . VAL A 1 82 ? -27.078 -2.156 24.719 1.00 95.44 82 VAL A O 1
ATOM 608 N N . SER A 1 83 ? -26.513 -4.273 25.225 1.00 94.31 83 SER A N 1
ATOM 609 C CA . SER A 1 83 ? -27.859 -4.717 25.585 1.00 94.31 83 SER A CA 1
ATOM 610 C C . SER A 1 83 ? -27.949 -4.890 27.091 1.00 94.31 83 SER A C 1
ATOM 612 O O . SER A 1 83 ? -27.175 -5.646 27.671 1.00 94.31 83 SER A O 1
ATOM 614 N N . PHE A 1 84 ? -28.921 -4.228 27.704 1.00 92.62 84 PHE A N 1
ATOM 615 C CA . PHE A 1 84 ? -29.196 -4.332 29.129 1.00 92.62 84 PHE A CA 1
ATOM 616 C C . PHE A 1 84 ? -30.345 -5.316 29.353 1.00 92.62 84 PHE A C 1
ATOM 618 O O . PHE A 1 84 ? -31.383 -5.283 28.674 1.00 92.62 84 PHE A O 1
ATOM 625 N N . GLY A 1 85 ? -30.135 -6.245 30.278 1.00 90.88 85 GLY A N 1
ATOM 626 C CA . GLY A 1 85 ? -31.075 -7.304 30.622 1.00 90.88 85 GLY A CA 1
ATOM 627 C C . GLY A 1 85 ? -31.443 -7.273 32.097 1.00 90.88 85 GLY A C 1
ATOM 628 O O . GLY A 1 85 ? -30.941 -6.461 32.863 1.00 90.88 85 GLY A O 1
ATOM 629 N N . TYR A 1 86 ? -32.308 -8.202 32.496 1.00 92.75 86 TYR A N 1
ATOM 630 C CA . TYR A 1 86 ? -32.726 -8.352 33.891 1.00 92.75 86 TYR A CA 1
ATOM 631 C C . TYR A 1 86 ? -31.543 -8.589 34.848 1.00 92.75 86 TYR A C 1
ATOM 633 O O . TYR A 1 86 ? -31.538 -8.085 35.963 1.00 92.75 86 TYR A O 1
ATOM 641 N N . MET A 1 87 ? -30.521 -9.322 34.392 1.00 92.62 87 MET A N 1
ATOM 642 C CA . MET A 1 87 ? -29.334 -9.647 35.191 1.00 92.62 87 MET A CA 1
ATOM 643 C C . MET A 1 87 ? -28.282 -8.531 35.225 1.00 92.62 87 MET A C 1
ATOM 645 O O . MET A 1 87 ? -27.282 -8.682 35.922 1.00 92.62 87 MET A O 1
ATOM 649 N N . THR A 1 88 ? -28.472 -7.435 34.483 1.00 93.56 88 THR A N 1
ATOM 650 C CA . THR A 1 88 ? -27.492 -6.348 34.456 1.00 93.56 88 THR A CA 1
ATOM 651 C C . THR A 1 88 ? -27.544 -5.548 35.752 1.00 93.56 88 THR A C 1
ATOM 653 O O . THR A 1 88 ? -28.591 -5.034 36.147 1.00 93.56 88 THR A O 1
ATOM 656 N N . ARG A 1 89 ? -26.391 -5.406 36.400 1.00 95.25 89 ARG A N 1
ATOM 657 C CA . ARG A 1 89 ? -26.198 -4.612 37.611 1.00 95.25 89 ARG A CA 1
ATOM 658 C C . ARG A 1 89 ? -25.618 -3.249 37.266 1.00 95.25 89 ARG A C 1
ATOM 660 O O . ARG A 1 89 ? -24.992 -3.050 36.230 1.00 95.25 89 ARG A O 1
ATOM 667 N N . ARG A 1 90 ? -25.755 -2.307 38.201 1.00 95.50 90 ARG A N 1
ATOM 668 C CA . ARG A 1 90 ? -25.110 -0.990 38.104 1.00 95.50 90 ARG A CA 1
ATOM 669 C C . ARG A 1 90 ? -23.586 -1.098 37.949 1.00 95.50 90 ARG A C 1
ATOM 671 O O . ARG A 1 90 ? -23.014 -0.355 37.164 1.00 95.50 90 ARG A O 1
ATOM 678 N N . GLN A 1 91 ? -22.965 -2.058 38.633 1.00 96.38 91 GLN A N 1
ATOM 679 C CA . GLN A 1 91 ? -21.525 -2.325 38.543 1.00 96.38 91 GLN A CA 1
ATOM 680 C C . GLN A 1 91 ? -21.082 -2.688 37.116 1.00 96.38 91 GLN A C 1
ATOM 682 O O . GLN A 1 91 ? -20.041 -2.219 36.673 1.00 96.38 91 GLN A O 1
ATOM 687 N N . ASP A 1 92 ? -21.894 -3.438 36.362 1.00 94.75 92 ASP A N 1
ATOM 688 C CA . ASP A 1 92 ? -21.575 -3.788 34.968 1.00 94.75 92 ASP A CA 1
ATOM 689 C C . ASP A 1 92 ? -21.547 -2.534 34.074 1.00 94.75 92 ASP A C 1
ATOM 691 O O . ASP A 1 92 ? -20.719 -2.409 33.171 1.00 94.75 92 ASP A O 1
ATOM 695 N N . VAL A 1 93 ? -22.447 -1.577 34.341 1.00 94.69 93 VAL A N 1
ATOM 696 C CA . VAL A 1 93 ? -22.485 -0.279 33.648 1.00 94.69 93 VAL A CA 1
ATOM 697 C C . VAL A 1 93 ? -21.257 0.556 34.008 1.00 94.69 93 VAL A C 1
ATOM 699 O O . VAL A 1 93 ? -20.651 1.171 33.133 1.00 94.69 93 VAL A O 1
ATOM 702 N N . GLU A 1 94 ? -20.878 0.574 35.284 1.00 96.44 94 GLU A N 1
ATOM 703 C CA . GLU A 1 94 ? -19.707 1.304 35.774 1.00 96.44 94 GLU A CA 1
ATOM 704 C C . GLU A 1 94 ? -18.405 0.749 35.175 1.00 96.44 94 GLU A C 1
ATOM 706 O O . GLU A 1 94 ? -17.564 1.537 34.742 1.00 96.44 94 GLU A O 1
ATOM 711 N N . GLU A 1 95 ? -18.263 -0.575 35.040 1.00 96.19 95 GLU A N 1
ATOM 712 C CA . GLU A 1 95 ? -17.084 -1.179 34.403 1.00 96.19 95 GLU A CA 1
ATOM 713 C C . GLU A 1 95 ? -17.022 -0.871 32.897 1.00 96.19 95 GLU A C 1
ATOM 715 O O . GLU A 1 95 ? -15.950 -0.566 32.375 1.00 96.19 95 GLU A O 1
ATOM 720 N N . LEU A 1 96 ? -18.165 -0.835 32.196 1.00 95.38 96 LEU A N 1
ATOM 721 C CA . LEU A 1 96 ? -18.216 -0.382 30.800 1.00 95.38 96 LEU A CA 1
ATOM 722 C C . LEU A 1 96 ? -17.753 1.074 30.652 1.00 95.38 96 LEU A C 1
ATOM 724 O O . LEU A 1 96 ? -16.956 1.383 29.765 1.00 95.38 96 LEU A O 1
ATOM 728 N N . LEU A 1 97 ? -18.244 1.973 31.507 1.00 95.19 97 LEU A N 1
ATOM 729 C CA . LEU A 1 97 ? -17.853 3.385 31.475 1.00 95.19 97 LEU A CA 1
ATOM 730 C C . LEU A 1 97 ? -16.369 3.563 31.806 1.00 95.19 97 LEU A C 1
ATOM 732 O O . LEU A 1 97 ? -15.679 4.349 31.155 1.00 95.19 97 LEU A O 1
ATOM 736 N N . LYS A 1 98 ? -15.863 2.799 32.774 1.00 95.62 98 LYS A N 1
ATOM 737 C CA . LYS A 1 98 ? -14.449 2.775 33.146 1.00 95.62 98 LYS A CA 1
ATOM 738 C C . LYS A 1 98 ? -13.569 2.280 31.999 1.00 95.62 98 LYS A C 1
ATOM 740 O O . LYS A 1 98 ? -12.567 2.931 31.705 1.00 95.62 98 LYS A O 1
ATOM 745 N N . MET A 1 99 ? -13.962 1.209 31.305 1.00 94.88 99 MET A N 1
ATOM 746 C CA . MET A 1 99 ? -13.274 0.728 30.101 1.00 94.88 99 MET A CA 1
ATOM 747 C C . MET A 1 99 ? -13.183 1.828 29.044 1.00 94.88 99 MET A C 1
ATOM 749 O O . MET A 1 99 ? -12.094 2.092 28.525 1.00 94.88 99 MET A O 1
ATOM 753 N N . LEU A 1 100 ? -14.304 2.501 28.758 1.00 93.69 100 LEU A N 1
ATOM 754 C CA . LEU A 1 100 ? -14.349 3.569 27.761 1.00 93.69 100 LEU A CA 1
ATOM 755 C C . LEU A 1 100 ? -13.440 4.742 28.145 1.00 93.69 100 LEU A C 1
ATOM 757 O O . LEU A 1 100 ? -12.702 5.250 27.302 1.00 93.69 100 LEU A O 1
ATOM 761 N N . HIS A 1 101 ? -13.457 5.139 29.417 1.00 91.38 101 HIS A N 1
ATOM 762 C CA . HIS A 1 101 ? -12.646 6.240 29.920 1.00 91.38 101 HIS A CA 1
ATOM 763 C C . HIS A 1 101 ? -11.147 5.924 29.868 1.00 91.38 101 HIS A C 1
ATOM 765 O O . HIS A 1 101 ? -10.372 6.663 29.261 1.00 91.38 101 HIS A O 1
ATOM 771 N N . LEU A 1 102 ? -10.731 4.795 30.443 1.00 90.31 102 LEU A N 1
ATOM 772 C CA . LEU A 1 102 ? -9.320 4.418 30.483 1.00 90.31 102 LEU A CA 1
ATOM 773 C C . LEU A 1 102 ? -8.758 4.197 29.077 1.00 90.31 102 LEU A C 1
ATOM 775 O O . LEU A 1 102 ? -7.660 4.655 28.775 1.00 90.31 102 LEU A O 1
ATOM 779 N N . SER A 1 103 ? -9.523 3.552 28.197 1.00 90.44 103 SER A N 1
ATOM 780 C CA . SER A 1 103 ? -9.030 3.186 26.870 1.00 90.44 103 SER A CA 1
ATOM 781 C C . SER A 1 103 ? -9.057 4.376 25.905 1.00 90.44 103 SER A C 1
ATOM 783 O O . SER A 1 103 ? -8.068 4.632 25.222 1.00 90.44 103 SER A O 1
ATOM 785 N N . TYR A 1 104 ? -10.150 5.140 25.841 1.00 89.81 104 TYR A N 1
ATOM 786 C CA . TYR A 1 104 ? -10.357 6.112 24.754 1.00 89.81 104 TYR A CA 1
ATOM 787 C C . TYR A 1 104 ? -10.220 7.580 25.159 1.00 89.81 104 TYR A C 1
ATOM 789 O O . TYR A 1 104 ? -10.125 8.422 24.268 1.00 89.81 104 TYR A O 1
ATOM 797 N N . LEU A 1 105 ? -10.166 7.885 26.461 1.00 84.75 105 LEU A N 1
ATOM 798 C CA . LEU A 1 105 ? -9.869 9.232 26.964 1.00 84.75 105 LEU A CA 1
ATOM 799 C C . LEU A 1 105 ? -8.463 9.334 27.570 1.00 84.75 105 LEU A C 1
ATOM 801 O O . LEU A 1 105 ? -7.794 10.338 27.361 1.00 84.75 105 LEU A O 1
ATOM 805 N N . ALA A 1 106 ? -7.998 8.318 28.306 1.00 79.19 106 ALA A N 1
ATOM 806 C CA . ALA A 1 106 ? -6.716 8.385 29.022 1.00 79.19 106 ALA A CA 1
ATOM 807 C C . ALA A 1 106 ? -5.525 7.747 28.278 1.00 79.19 106 ALA A C 1
ATOM 809 O O . ALA A 1 106 ? -4.374 8.040 28.603 1.00 79.19 106 ALA A O 1
ATOM 810 N N . THR A 1 107 ? -5.777 6.875 27.297 1.00 79.38 107 THR A N 1
ATOM 811 C CA . THR A 1 107 ? -4.735 6.085 26.617 1.00 79.38 107 THR A CA 1
ATOM 812 C C . THR A 1 107 ? -4.560 6.527 25.168 1.00 79.38 107 THR A C 1
ATOM 814 O O . THR A 1 107 ? -5.532 6.790 24.456 1.00 79.38 107 THR A O 1
ATOM 817 N N . LYS A 1 108 ? -3.311 6.575 24.689 1.00 81.44 108 LYS A N 1
ATOM 818 C CA . LYS A 1 108 ? -3.021 6.912 23.287 1.00 81.44 108 LYS A CA 1
ATOM 819 C C . LYS A 1 108 ? -3.425 5.764 22.345 1.00 81.44 108 LYS A C 1
ATOM 821 O O . LYS A 1 108 ? -3.267 4.604 22.722 1.00 81.44 108 LYS A O 1
ATOM 826 N N . PRO A 1 109 ? -3.846 6.045 21.094 1.00 80.44 109 PRO A N 1
ATOM 827 C CA . PRO A 1 109 ? -4.206 5.004 20.122 1.00 80.44 109 PRO A CA 1
ATOM 828 C C . PRO A 1 109 ? -3.154 3.899 19.954 1.00 80.44 109 PRO A C 1
ATOM 830 O O . PRO A 1 109 ? -3.483 2.720 20.000 1.00 80.44 109 PRO A O 1
ATOM 833 N N . GLN A 1 110 ? -1.875 4.271 19.867 1.00 77.31 110 GLN A N 1
ATOM 834 C CA . GLN A 1 110 ? -0.761 3.325 19.720 1.00 77.31 110 GLN A CA 1
ATOM 835 C C . GLN A 1 110 ? -0.654 2.348 20.900 1.00 77.31 110 GLN A C 1
ATOM 837 O O . GLN A 1 110 ? -0.448 1.158 20.700 1.00 77.31 110 GLN A O 1
ATOM 842 N N . GLN A 1 111 ? -0.853 2.835 22.128 1.00 83.56 111 GLN A N 1
ATOM 843 C CA . GLN A 1 111 ? -0.811 2.003 23.335 1.00 83.56 111 GLN A CA 1
ATOM 844 C C . GLN A 1 111 ? -1.990 1.025 23.383 1.00 83.56 111 GLN A C 1
ATOM 846 O O . GLN A 1 111 ? -1.828 -0.111 23.819 1.00 83.56 111 GLN A O 1
ATOM 851 N N . ARG A 1 112 ? -3.172 1.436 22.901 1.00 88.06 112 ARG A N 1
ATOM 852 C CA . ARG A 1 112 ? -4.326 0.534 22.785 1.00 88.06 112 ARG A CA 1
ATOM 853 C C . ARG A 1 112 ? -4.083 -0.580 21.775 1.00 88.06 112 ARG A C 1
ATOM 855 O O . ARG A 1 112 ? -4.363 -1.737 22.070 1.00 88.06 112 ARG A O 1
ATOM 862 N N . LEU A 1 113 ? -3.567 -0.239 20.597 1.00 84.75 113 LEU A N 1
ATOM 863 C CA . LEU A 1 113 ? -3.258 -1.229 19.565 1.00 84.75 113 LEU A CA 1
ATOM 864 C C . LEU A 1 113 ? -2.181 -2.207 20.047 1.00 84.75 113 LEU A C 1
ATOM 866 O O . LEU A 1 113 ? -2.342 -3.411 19.866 1.00 84.75 113 LEU A O 1
ATOM 870 N N . GLN A 1 114 ? -1.158 -1.709 20.748 1.00 84.75 114 GLN A N 1
ATOM 871 C CA . GLN A 1 114 ? -0.134 -2.539 21.381 1.00 84.75 114 GLN A CA 1
ATOM 872 C C . GLN A 1 114 ? -0.732 -3.499 22.423 1.00 84.75 114 GLN A C 1
ATOM 874 O O . GLN A 1 114 ? -0.431 -4.688 22.396 1.00 84.75 114 GLN A O 1
ATOM 879 N N . LEU A 1 115 ? -1.637 -3.025 23.288 1.00 88.44 115 LEU A N 1
ATOM 880 C CA . LEU A 1 115 ? -2.349 -3.873 24.252 1.00 88.44 115 LEU A CA 1
ATOM 881 C C . LEU A 1 115 ? -3.120 -5.006 23.553 1.00 88.44 115 LEU A C 1
ATOM 883 O O . LEU A 1 115 ? -3.050 -6.163 23.972 1.00 88.44 115 LEU A O 1
ATOM 887 N N . ILE A 1 116 ? -3.856 -4.674 22.485 1.00 88.88 116 ILE A N 1
ATOM 888 C CA . ILE A 1 116 ? -4.600 -5.657 21.685 1.00 88.88 116 ILE A CA 1
ATOM 889 C C . ILE A 1 116 ? -3.640 -6.678 21.074 1.00 88.88 116 ILE A C 1
ATOM 891 O O . ILE A 1 116 ? -3.948 -7.867 21.043 1.00 88.88 116 ILE A O 1
ATOM 895 N N . GLU A 1 117 ? -2.484 -6.228 20.594 1.00 86.62 117 GLU A N 1
ATOM 896 C CA . GLU A 1 117 ? -1.455 -7.076 20.006 1.00 86.62 117 GLU A CA 1
ATOM 897 C C . GLU A 1 117 ? -0.840 -8.043 21.022 1.00 86.62 117 GLU A C 1
ATOM 899 O O . GLU A 1 117 ? -0.828 -9.248 20.766 1.00 86.62 117 GLU A O 1
ATOM 904 N N . GLU A 1 118 ? -0.385 -7.543 22.168 1.00 89.25 118 GLU A N 1
ATOM 905 C CA . GLU A 1 118 ? 0.259 -8.339 23.219 1.00 89.25 118 GLU A CA 1
ATOM 906 C C . GLU A 1 118 ? -0.696 -9.386 23.806 1.00 89.25 118 GLU A C 1
ATOM 908 O O . GLU A 1 118 ? -0.290 -10.500 24.143 1.00 89.25 118 GLU A O 1
ATOM 913 N N . GLN A 1 119 ? -1.988 -9.059 23.884 1.00 91.69 119 GLN A N 1
ATOM 914 C CA . GLN A 1 119 ? -3.008 -9.929 24.467 1.00 91.69 119 GLN A CA 1
ATOM 915 C C . GLN A 1 119 ? -3.885 -10.634 23.425 1.00 91.69 119 GLN A C 1
ATOM 917 O O . GLN A 1 119 ? -4.849 -11.311 23.789 1.00 91.69 119 GLN A O 1
ATOM 922 N N . ALA A 1 120 ? -3.541 -10.568 22.133 1.00 88.44 120 ALA A N 1
ATOM 923 C CA . ALA A 1 120 ? -4.330 -11.170 21.053 1.00 88.44 120 ALA A CA 1
ATOM 924 C C . ALA A 1 120 ? -4.588 -12.676 21.261 1.00 88.44 120 ALA A C 1
ATOM 926 O O . ALA A 1 120 ? -5.615 -13.210 20.834 1.00 88.44 120 ALA A O 1
ATOM 927 N N . GLY A 1 121 ? -3.688 -13.373 21.964 1.00 89.19 121 GLY A N 1
ATOM 928 C CA . GLY A 1 121 ? -3.846 -14.782 22.331 1.00 89.19 121 GLY A CA 1
ATOM 929 C C . GLY A 1 121 ? -5.086 -15.078 23.187 1.00 89.19 121 GLY A C 1
ATOM 930 O O . GLY A 1 121 ? -5.651 -16.167 23.054 1.00 89.19 121 GLY A O 1
ATOM 931 N N . GLN A 1 122 ? -5.533 -14.107 23.990 1.00 92.19 122 GLN A N 1
ATOM 932 C CA . GLN A 1 122 ? -6.668 -14.209 24.916 1.00 92.19 122 GLN A CA 1
ATOM 933 C C . GLN A 1 122 ? -8.018 -13.909 24.244 1.00 92.19 122 GLN A C 1
ATOM 935 O O . GLN A 1 122 ? -9.070 -14.242 24.787 1.00 92.19 122 GLN A O 1
ATOM 940 N N . LEU A 1 123 ? -8.008 -13.307 23.050 1.00 92.19 123 LEU A N 1
ATOM 941 C CA . LEU A 1 123 ? -9.231 -12.961 22.331 1.00 92.19 123 LEU A CA 1
ATOM 942 C C . LEU A 1 123 ? -9.991 -14.212 21.846 1.00 92.19 123 LEU A C 1
ATOM 944 O O . LEU A 1 123 ? -9.376 -15.204 21.449 1.00 92.19 123 LEU A O 1
ATOM 948 N N . PRO A 1 124 ? -11.332 -14.167 21.769 1.00 90.12 124 PRO A N 1
ATOM 949 C CA . PRO A 1 124 ? -12.118 -15.171 21.054 1.00 90.12 124 PRO A CA 1
ATOM 950 C C . PRO A 1 124 ? -11.686 -15.291 19.585 1.00 90.12 124 PRO A C 1
ATOM 952 O O . PRO A 1 124 ? -11.291 -14.299 18.972 1.00 90.12 124 PRO A O 1
ATOM 955 N N . LYS A 1 125 ? -11.832 -16.480 18.977 1.00 88.81 125 LYS A N 1
ATOM 956 C CA . LYS A 1 125 ? -11.397 -16.758 17.588 1.00 88.81 125 LYS A CA 1
ATOM 957 C C . LYS A 1 125 ? -11.855 -15.690 16.581 1.00 88.81 125 LYS A C 1
ATOM 959 O O . LYS A 1 125 ? -11.038 -15.204 15.809 1.00 88.81 125 LYS A O 1
ATOM 964 N N . ALA A 1 126 ? -13.120 -15.270 16.655 1.00 83.81 126 ALA A N 1
ATOM 965 C CA . ALA A 1 126 ? -13.690 -14.248 15.771 1.00 83.81 126 ALA A CA 1
ATOM 966 C C . ALA A 1 126 ? -13.017 -12.864 15.894 1.00 83.81 126 ALA A C 1
ATOM 968 O O . ALA A 1 126 ? -13.030 -12.086 14.945 1.00 83.81 126 ALA A O 1
ATOM 969 N N . LEU A 1 127 ? -12.429 -12.544 17.052 1.00 88.75 127 LEU A N 1
ATOM 970 C CA . LEU A 1 127 ? -11.724 -11.283 17.291 1.00 88.75 127 LEU A CA 1
ATOM 971 C C . LEU A 1 127 ? -10.213 -11.388 17.053 1.00 88.75 127 LEU A C 1
ATOM 973 O O . LEU A 1 127 ? -9.596 -10.366 16.778 1.00 88.75 127 LEU A O 1
ATOM 977 N N . LYS A 1 128 ? -9.619 -12.591 17.073 1.00 89.00 128 LYS A N 1
ATOM 978 C CA . LYS A 1 128 ? -8.198 -12.785 16.722 1.00 89.00 128 LYS A CA 1
ATOM 979 C C . LYS A 1 128 ? -7.898 -12.342 15.292 1.00 89.00 128 LYS A C 1
ATOM 981 O O . LYS A 1 128 ? -6.960 -11.584 15.069 1.00 89.00 128 LYS A O 1
ATOM 986 N N . GLU A 1 129 ? -8.730 -12.761 14.340 1.00 84.56 129 GLU A N 1
ATOM 987 C CA . GLU A 1 129 ? -8.614 -12.338 12.937 1.00 84.56 129 GLU A CA 1
ATOM 988 C C . GLU A 1 129 ? -8.775 -10.822 12.793 1.00 84.56 129 GLU A C 1
ATOM 990 O O . GLU A 1 129 ? -8.093 -10.184 11.994 1.00 84.56 129 GLU A O 1
ATOM 995 N N . ARG A 1 130 ? -9.655 -10.222 13.601 1.00 84.06 130 ARG A N 1
ATOM 996 C CA . ARG A 1 130 ? -9.866 -8.775 13.597 1.00 84.06 130 ARG A CA 1
ATOM 997 C C . ARG A 1 130 ? -8.656 -8.028 14.144 1.00 84.06 130 ARG A C 1
ATOM 999 O O . ARG A 1 130 ? -8.203 -7.087 13.508 1.00 84.06 130 ARG A O 1
ATOM 1006 N N . ALA A 1 131 ? -8.094 -8.482 15.261 1.00 85.75 131 ALA A N 1
ATOM 1007 C CA . ALA A 1 131 ? -6.890 -7.908 15.854 1.00 85.75 131 ALA A CA 1
ATOM 1008 C C . ALA A 1 131 ? -5.694 -7.925 14.887 1.00 85.75 131 ALA A C 1
ATOM 1010 O O . ALA A 1 131 ? -4.925 -6.971 14.852 1.00 85.75 131 ALA A O 1
ATOM 1011 N N . GLN A 1 132 ? -5.563 -8.964 14.057 1.00 80.44 132 GLN A N 1
ATOM 1012 C CA . GLN A 1 132 ? -4.530 -9.026 13.014 1.00 80.44 132 GLN A CA 1
ATOM 1013 C C . GLN A 1 132 ? -4.729 -7.985 11.902 1.00 80.44 132 GLN A C 1
ATOM 1015 O O . GLN A 1 132 ? -3.751 -7.515 11.326 1.00 80.44 132 GLN A O 1
ATOM 1020 N N . ARG A 1 133 ? -5.978 -7.612 11.600 1.00 76.94 133 ARG A N 1
ATOM 1021 C CA . ARG A 1 133 ? -6.320 -6.606 10.579 1.00 76.94 133 ARG A CA 1
ATOM 1022 C C . ARG A 1 133 ? -6.292 -5.168 11.091 1.00 76.94 133 ARG A C 1
ATOM 1024 O O . ARG A 1 133 ? -6.250 -4.255 10.282 1.00 76.94 133 ARG A O 1
ATOM 1031 N N . LEU A 1 134 ? -6.307 -4.966 12.410 1.00 79.44 134 LEU A N 1
ATOM 1032 C CA . LEU A 1 134 ? -6.066 -3.651 13.019 1.00 79.44 134 LEU A CA 1
ATOM 1033 C C . LEU A 1 134 ? -4.596 -3.223 12.909 1.00 79.44 134 LEU A C 1
ATOM 1035 O O . LEU A 1 134 ? -4.274 -2.065 13.158 1.00 79.44 134 LEU A O 1
ATOM 1039 N N . ARG A 1 135 ? -3.698 -4.155 12.574 1.00 78.38 135 ARG A N 1
ATOM 1040 C CA . ARG A 1 135 ? -2.289 -3.852 12.343 1.00 78.38 135 ARG A CA 1
ATOM 1041 C C . ARG A 1 135 ? -2.095 -3.340 10.920 1.00 78.38 135 ARG A C 1
ATOM 1043 O O . ARG A 1 135 ? -2.705 -3.904 10.011 1.00 78.38 135 ARG A O 1
ATOM 1050 N N . PRO A 1 136 ? -1.184 -2.377 10.707 1.00 84.38 136 PRO A N 1
ATOM 1051 C CA . PRO A 1 136 ? -0.663 -2.091 9.382 1.00 84.38 136 PRO A CA 1
ATOM 1052 C C . PRO A 1 136 ? -0.171 -3.370 8.702 1.00 84.38 136 PRO A C 1
ATOM 1054 O O . PRO A 1 136 ? 0.632 -4.114 9.270 1.00 84.38 136 PRO A O 1
ATOM 1057 N N . GLN A 1 137 ? -0.657 -3.629 7.494 1.00 86.44 137 GLN A N 1
ATOM 1058 C CA . GLN A 1 137 ? -0.269 -4.790 6.701 1.00 86.44 137 GLN A CA 1
ATOM 1059 C C . GLN A 1 137 ? 0.553 -4.342 5.503 1.00 86.44 137 GLN A C 1
ATOM 1061 O O . GLN A 1 137 ? 0.180 -3.404 4.801 1.00 86.44 137 GLN A O 1
ATOM 1066 N N . LEU A 1 138 ? 1.662 -5.035 5.250 1.00 90.62 138 LEU A N 1
ATOM 1067 C CA . LEU A 1 138 ? 2.331 -4.963 3.960 1.00 90.62 138 LEU A CA 1
ATOM 1068 C C . LEU A 1 138 ? 1.482 -5.742 2.955 1.00 90.62 138 LEU A C 1
ATOM 1070 O O . LEU A 1 138 ? 1.292 -6.941 3.125 1.00 90.62 138 LEU A O 1
ATOM 1074 N N . LEU A 1 139 ? 0.969 -5.062 1.932 1.00 89.38 139 LEU A N 1
ATOM 1075 C CA . LEU A 1 139 ? 0.158 -5.692 0.893 1.00 89.38 139 LEU A CA 1
ATOM 1076 C C . LEU A 1 139 ? 1.007 -6.189 -0.272 1.00 89.38 139 LEU A C 1
ATOM 1078 O O . LEU A 1 139 ? 0.762 -7.268 -0.793 1.00 89.38 139 LEU A O 1
ATOM 1082 N N . GLN A 1 140 ? 1.964 -5.373 -0.717 1.00 90.88 140 GLN A N 1
ATOM 1083 C CA . GLN A 1 140 ? 2.728 -5.652 -1.927 1.00 90.88 140 GLN A CA 1
ATOM 1084 C C . GLN A 1 140 ? 4.075 -4.930 -1.888 1.00 90.88 140 GLN A C 1
ATOM 1086 O O . GLN A 1 140 ? 4.168 -3.770 -1.474 1.00 90.88 140 GLN A O 1
ATOM 1091 N N . LEU A 1 141 ? 5.113 -5.607 -2.379 1.00 92.50 141 LEU A N 1
ATOM 1092 C CA . LEU A 1 141 ? 6.371 -4.977 -2.770 1.00 92.50 141 LEU A CA 1
ATOM 1093 C C . LEU A 1 141 ? 6.450 -4.893 -4.292 1.00 92.50 141 LEU A C 1
ATOM 1095 O O . LEU A 1 141 ? 6.089 -5.836 -4.998 1.00 92.50 141 LEU A O 1
ATOM 1099 N N . ALA A 1 142 ? 6.925 -3.763 -4.796 1.00 92.75 142 ALA A N 1
ATOM 1100 C CA . ALA A 1 142 ? 7.068 -3.523 -6.220 1.00 92.75 142 ALA A CA 1
ATOM 1101 C C . ALA A 1 142 ? 8.401 -2.845 -6.534 1.00 92.75 142 ALA A C 1
ATOM 1103 O O . ALA A 1 142 ? 8.921 -2.022 -5.772 1.00 92.75 142 ALA A O 1
ATOM 1104 N N . ILE A 1 143 ? 8.933 -3.165 -7.703 1.00 92.62 143 ILE A N 1
ATOM 1105 C CA . ILE A 1 143 ? 10.084 -2.478 -8.280 1.00 92.62 143 ILE A CA 1
ATOM 1106 C C . ILE A 1 143 ? 9.744 -1.989 -9.677 1.00 92.62 143 ILE A C 1
ATOM 1108 O O . ILE A 1 143 ? 8.820 -2.474 -10.327 1.00 92.62 143 ILE A O 1
ATOM 1112 N N . TYR A 1 144 ? 10.518 -1.026 -10.151 1.00 92.50 144 TYR A N 1
ATOM 1113 C CA . TYR A 1 144 ? 10.394 -0.444 -11.478 1.00 92.50 144 TYR A CA 1
ATOM 1114 C C . TYR A 1 144 ? 11.742 -0.582 -12.174 1.00 92.50 144 TYR A C 1
ATOM 1116 O O . TYR A 1 144 ? 12.510 0.385 -12.167 1.00 92.50 144 TYR A O 1
ATOM 1124 N N . PRO A 1 145 ? 12.067 -1.764 -12.736 1.00 92.19 145 PRO A N 1
ATOM 1125 C CA . PRO A 1 145 ? 13.405 -2.027 -13.251 1.00 92.19 145 PRO A CA 1
ATOM 1126 C C . PRO A 1 145 ? 13.847 -0.990 -14.277 1.00 92.19 145 PRO A C 1
ATOM 1128 O O . PRO A 1 145 ? 14.897 -0.361 -14.138 1.00 92.19 145 PRO A O 1
ATOM 1131 N N . VAL A 1 146 ? 12.979 -0.723 -15.253 1.00 92.31 146 VAL A N 1
ATOM 1132 C CA . VAL A 1 146 ? 13.200 0.307 -16.263 1.00 92.31 146 VAL A CA 1
ATOM 1133 C C . VAL A 1 146 ? 12.486 1.597 -15.856 1.00 92.31 146 VAL A C 1
ATOM 1135 O O . VAL A 1 146 ? 11.279 1.617 -15.585 1.00 92.31 146 VAL A O 1
ATOM 1138 N N . LYS A 1 147 ? 13.228 2.710 -15.826 1.00 89.19 147 LYS A N 1
ATOM 1139 C CA . LYS A 1 147 ? 12.691 4.041 -15.532 1.00 89.19 147 LYS A CA 1
ATOM 1140 C C . LYS A 1 147 ? 11.526 4.347 -16.472 1.00 89.19 147 LYS A C 1
ATOM 1142 O O . LYS A 1 147 ? 11.630 4.176 -17.682 1.00 89.19 147 LYS A O 1
ATOM 1147 N N . SER A 1 148 ? 10.434 4.849 -15.898 1.00 88.56 148 SER A N 1
ATOM 1148 C CA . SER A 1 148 ? 9.207 5.201 -16.626 1.00 88.56 148 SER A CA 1
ATOM 1149 C C . SER A 1 148 ? 8.451 4.009 -17.239 1.00 88.56 148 SER A C 1
ATOM 1151 O O . SER A 1 148 ? 7.514 4.244 -17.985 1.00 88.56 148 SER A O 1
ATOM 1153 N N . CYS A 1 149 ? 8.793 2.754 -16.930 1.00 92.56 149 CYS A N 1
ATOM 1154 C CA . CYS A 1 149 ? 8.023 1.577 -17.371 1.00 92.56 149 CYS A CA 1
ATOM 1155 C C . CYS A 1 149 ? 7.101 1.043 -16.262 1.00 92.56 149 CYS A C 1
ATOM 1157 O O . CYS A 1 149 ? 7.085 1.606 -15.155 1.00 92.56 149 CYS A O 1
ATOM 1159 N N . ALA A 1 150 ? 6.310 0.004 -16.545 1.00 91.81 150 ALA A N 1
ATOM 1160 C CA . ALA A 1 150 ? 5.401 -0.610 -15.575 1.00 91.81 150 ALA A CA 1
ATOM 1161 C C . ALA A 1 150 ? 6.137 -1.219 -14.365 1.00 91.81 150 ALA A C 1
ATOM 1163 O O . ALA A 1 150 ? 7.353 -1.433 -14.387 1.00 91.81 150 ALA A O 1
ATOM 1164 N N . ALA A 1 151 ? 5.383 -1.473 -13.295 1.00 92.06 151 ALA A N 1
ATOM 1165 C CA . ALA A 1 151 ? 5.887 -2.152 -12.108 1.00 92.06 151 ALA A CA 1
ATOM 1166 C C . ALA A 1 151 ? 6.093 -3.650 -12.369 1.00 92.06 151 ALA A C 1
ATOM 1168 O O . ALA A 1 151 ? 5.280 -4.284 -13.039 1.00 92.06 151 ALA A O 1
ATOM 1169 N N . PHE A 1 152 ? 7.115 -4.221 -11.740 1.00 91.75 152 PHE A N 1
ATOM 1170 C CA . PHE A 1 152 ? 7.195 -5.649 -11.456 1.00 91.75 152 PHE A CA 1
ATOM 1171 C C . PHE A 1 152 ? 6.760 -5.870 -10.002 1.00 91.75 152 PHE A C 1
ATOM 1173 O O . PHE A 1 152 ? 7.376 -5.334 -9.073 1.00 91.75 152 PHE A O 1
ATOM 1180 N N . LYS A 1 153 ? 5.669 -6.620 -9.810 1.00 91.31 153 LYS A N 1
ATOM 1181 C CA . LYS A 1 153 ? 5.122 -6.957 -8.489 1.00 91.31 153 LYS A CA 1
ATOM 1182 C C . LYS A 1 153 ? 5.825 -8.213 -7.976 1.00 91.31 153 LYS A C 1
ATOM 1184 O O . LYS A 1 153 ? 5.822 -9.243 -8.639 1.00 91.31 153 LYS A O 1
ATOM 1189 N N . ILE A 1 154 ? 6.458 -8.107 -6.812 1.00 88.19 154 ILE A N 1
ATOM 1190 C CA . ILE A 1 154 ? 7.185 -9.215 -6.188 1.00 88.19 154 ILE A CA 1
ATOM 1191 C C . ILE A 1 154 ? 6.162 -10.149 -5.532 1.00 88.19 154 ILE A C 1
ATOM 1193 O O . ILE A 1 154 ? 5.521 -9.772 -4.553 1.00 88.19 154 ILE A O 1
ATOM 1197 N N . GLU A 1 155 ? 5.989 -11.351 -6.072 1.00 79.38 155 GLU A N 1
ATOM 1198 C CA . GLU A 1 155 ? 5.077 -12.357 -5.517 1.00 79.38 155 GLU A CA 1
ATOM 1199 C C . GLU A 1 155 ? 5.757 -13.201 -4.426 1.00 79.38 155 GLU A C 1
ATOM 1201 O O . GLU A 1 155 ? 6.943 -13.526 -4.529 1.00 79.38 155 GLU A O 1
ATOM 1206 N N . GLU A 1 156 ? 4.989 -13.638 -3.418 1.00 56.81 156 GLU A N 1
ATOM 1207 C CA . GLU A 1 156 ? 5.466 -14.506 -2.321 1.00 56.81 156 GLU A CA 1
ATOM 1208 C C . GLU A 1 156 ? 5.980 -15.888 -2.803 1.00 56.81 156 GLU A C 1
ATOM 1210 O O . GLU A 1 156 ? 6.594 -16.626 -2.032 1.00 56.81 156 GLU A O 1
ATOM 1215 N N . GLY A 1 157 ? 5.785 -16.235 -4.084 1.00 48.28 157 GLY A N 1
ATOM 1216 C CA . GLY A 1 157 ? 6.063 -17.553 -4.672 1.00 48.28 157 GLY A CA 1
ATOM 1217 C C . GLY A 1 157 ? 7.251 -17.666 -5.638 1.00 48.28 157 GLY A C 1
ATOM 1218 O O . GLY A 1 157 ? 7.515 -18.765 -6.115 1.00 48.28 157 GLY A O 1
ATOM 1219 N N . GLY A 1 158 ? 8.004 -16.593 -5.900 1.00 49.16 158 GLY A N 1
ATOM 1220 C CA . GLY A 1 158 ? 9.218 -16.657 -6.725 1.00 49.16 158 GLY A CA 1
ATOM 1221 C C . GLY A 1 158 ? 8.973 -16.492 -8.228 1.00 49.16 158 GLY A C 1
ATOM 1222 O O . GLY A 1 158 ? 8.666 -17.441 -8.942 1.00 49.16 158 GLY A O 1
ATOM 1223 N N . GLY A 1 159 ? 9.206 -15.269 -8.707 1.00 40.16 159 GLY A N 1
ATOM 1224 C CA . GLY A 1 159 ? 9.346 -14.956 -10.130 1.00 40.16 159 GLY A CA 1
ATOM 1225 C C . GLY A 1 159 ? 10.795 -14.824 -10.608 1.00 40.16 159 GLY A C 1
ATOM 1226 O O . GLY A 1 159 ? 11.010 -14.984 -11.794 1.00 40.16 159 GLY A O 1
ATOM 1227 N N . GLY A 1 160 ? 11.772 -14.604 -9.712 1.00 45.47 160 GLY A N 1
ATOM 1228 C CA . GLY A 1 160 ? 13.223 -14.430 -9.959 1.00 45.47 160 GLY A CA 1
ATOM 1229 C C . GLY A 1 160 ? 13.847 -13.569 -8.838 1.00 45.47 160 GLY A C 1
ATOM 1230 O O . GLY A 1 160 ? 13.092 -12.997 -8.068 1.00 45.47 160 GLY A O 1
ATOM 1231 N N . ALA A 1 161 ? 15.159 -13.416 -8.619 1.00 41.50 161 ALA A N 1
ATOM 1232 C CA . ALA A 1 161 ? 16.261 -14.370 -8.732 1.00 41.50 161 ALA A CA 1
ATOM 1233 C C . ALA A 1 161 ? 16.657 -14.817 -7.302 1.00 41.50 161 ALA A C 1
ATOM 1235 O O . ALA A 1 161 ? 17.065 -13.998 -6.480 1.00 41.50 161 ALA A O 1
ATOM 1236 N N . GLY A 1 162 ? 16.513 -16.119 -7.027 1.00 41.84 162 GLY A N 1
ATOM 1237 C CA . GLY A 1 162 ? 16.826 -16.764 -5.745 1.00 41.84 162 GLY A CA 1
ATOM 1238 C C . GLY A 1 162 ? 15.618 -17.487 -5.147 1.00 41.84 162 GLY A C 1
ATOM 1239 O O . GLY A 1 162 ? 14.858 -16.906 -4.384 1.00 41.84 162 GLY A O 1
ATOM 1240 N N . ALA A 1 163 ? 15.420 -18.752 -5.525 1.00 42.16 163 ALA A N 1
ATOM 1241 C CA . ALA A 1 163 ? 14.300 -19.599 -5.117 1.00 42.16 163 ALA A CA 1
ATOM 1242 C C . ALA A 1 163 ? 14.054 -19.583 -3.593 1.00 42.16 163 ALA A C 1
ATOM 1244 O O . ALA A 1 163 ? 14.809 -20.171 -2.821 1.00 42.16 163 ALA A O 1
ATOM 1245 N N . GLY A 1 164 ? 12.975 -18.911 -3.184 1.00 47.72 164 GLY A N 1
ATOM 1246 C CA . GLY A 1 164 ? 12.532 -18.824 -1.795 1.00 47.72 164 GLY A CA 1
ATOM 1247 C C . GLY A 1 164 ? 12.054 -17.426 -1.424 1.00 47.72 164 GLY A C 1
ATOM 1248 O O . GLY A 1 164 ? 12.752 -16.753 -0.678 1.00 47.72 164 GLY A O 1
ATOM 1249 N N . GLY A 1 165 ? 10.896 -17.002 -1.954 1.00 65.75 165 GLY A N 1
ATOM 1250 C CA . GLY A 1 165 ? 10.004 -15.946 -1.426 1.00 65.75 165 GLY A CA 1
ATOM 1251 C C . GLY A 1 165 ? 10.599 -14.612 -0.941 1.00 65.75 165 GLY A C 1
ATOM 1252 O O . GLY A 1 165 ? 9.915 -13.865 -0.250 1.00 65.75 165 GLY A O 1
ATOM 1253 N N . THR A 1 166 ? 11.861 -14.305 -1.233 1.00 76.94 166 THR A N 1
ATOM 1254 C CA . THR A 1 166 ? 12.614 -13.198 -0.637 1.00 76.94 166 THR A CA 1
ATOM 1255 C C . THR A 1 166 ? 13.240 -12.362 -1.741 1.00 76.94 166 THR A C 1
ATOM 1257 O O . THR A 1 166 ? 13.724 -12.892 -2.737 1.00 76.94 166 THR A O 1
ATOM 1260 N N . TRP A 1 167 ? 13.210 -11.039 -1.576 1.00 87.06 167 TRP A N 1
ATOM 1261 C CA . TRP A 1 167 ? 13.810 -10.102 -2.523 1.00 87.06 167 TRP A CA 1
ATOM 1262 C C . TRP A 1 167 ? 15.011 -9.400 -1.886 1.00 87.06 167 TRP A C 1
ATOM 1264 O O . TRP A 1 167 ? 14.859 -8.846 -0.790 1.00 87.06 167 TRP A O 1
ATOM 1274 N N . PRO A 1 168 ? 16.195 -9.384 -2.523 1.00 88.06 168 PRO A N 1
ATOM 1275 C CA . PRO A 1 168 ? 17.372 -8.782 -1.912 1.00 88.06 168 PRO A CA 1
ATOM 1276 C C . PRO A 1 168 ? 17.250 -7.264 -1.739 1.00 88.06 168 PRO A C 1
ATOM 1278 O O . PRO A 1 168 ? 16.834 -6.527 -2.639 1.00 88.06 168 PRO A O 1
ATOM 1281 N N . LEU A 1 169 ? 17.662 -6.790 -0.563 1.00 87.88 169 LEU A N 1
ATOM 1282 C CA . LEU A 1 169 ? 17.803 -5.373 -0.248 1.00 87.88 169 LEU A CA 1
ATOM 1283 C C . LEU A 1 169 ? 19.259 -4.953 -0.463 1.00 87.88 169 LEU A C 1
ATOM 1285 O O . LEU A 1 169 ? 20.181 -5.566 0.072 1.00 87.88 169 LEU A O 1
ATOM 1289 N N . THR A 1 170 ? 19.468 -3.894 -1.235 1.00 85.38 170 THR A N 1
ATOM 1290 C CA . THR A 1 170 ? 20.790 -3.346 -1.560 1.00 85.38 170 THR A CA 1
ATOM 1291 C C . THR A 1 170 ? 20.975 -1.973 -0.918 1.00 85.38 170 THR A C 1
ATOM 1293 O O . THR A 1 170 ? 20.022 -1.357 -0.441 1.00 85.38 170 THR A O 1
ATOM 1296 N N . ALA A 1 171 ? 22.199 -1.438 -0.956 1.00 79.88 171 ALA A N 1
ATOM 1297 C CA . ALA A 1 171 ? 22.472 -0.076 -0.492 1.00 79.88 171 ALA A CA 1
ATOM 1298 C C . ALA A 1 171 ? 21.723 1.006 -1.300 1.00 79.88 171 ALA A C 1
ATOM 1300 O O . ALA A 1 171 ? 21.653 2.154 -0.863 1.00 79.88 171 ALA A O 1
ATOM 1301 N N . GLN A 1 172 ? 21.191 0.664 -2.478 1.00 76.38 172 GLN A N 1
ATOM 1302 C CA . GLN A 1 172 ? 20.485 1.561 -3.389 1.00 76.38 172 GLN A CA 1
ATOM 1303 C C . GLN A 1 172 ? 18.957 1.432 -3.304 1.00 76.38 172 GLN A C 1
ATOM 1305 O O . GLN A 1 172 ? 18.262 2.330 -3.774 1.00 76.38 172 GLN A O 1
ATOM 1310 N N . GLY A 1 173 ? 18.433 0.361 -2.709 1.00 86.88 173 GLY A N 1
ATOM 1311 C CA . GLY A 1 173 ? 17.005 0.056 -2.724 1.00 86.88 173 GLY A CA 1
ATOM 1312 C C . GLY A 1 173 ? 16.731 -1.444 -2.816 1.00 86.88 173 GLY A C 1
ATOM 1313 O O . GLY A 1 173 ? 17.615 -2.266 -2.564 1.00 86.88 173 GLY A O 1
ATOM 1314 N N . LEU A 1 174 ? 15.514 -1.810 -3.218 1.00 89.56 174 LEU A N 1
ATOM 1315 C CA . LEU A 1 174 ? 15.227 -3.178 -3.660 1.00 89.56 174 LEU A CA 1
ATOM 1316 C C . LEU A 1 174 ? 16.107 -3.4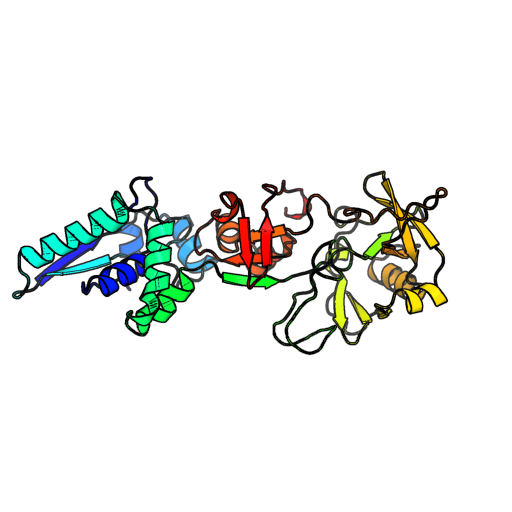97 -4.875 1.00 89.56 174 LEU A C 1
ATOM 1318 O O . LEU A 1 174 ? 16.268 -2.647 -5.753 1.00 89.56 174 LEU A O 1
ATOM 1322 N N . GLN A 1 175 ? 16.692 -4.696 -4.920 1.00 88.06 175 GLN A N 1
ATOM 1323 C CA . GLN A 1 175 ? 17.541 -5.103 -6.040 1.00 88.06 175 GLN A CA 1
ATOM 1324 C C . GLN A 1 175 ? 16.806 -4.904 -7.368 1.00 88.06 175 GLN A C 1
ATOM 1326 O O . GLN A 1 175 ? 15.608 -5.186 -7.450 1.00 88.06 175 GLN A O 1
ATOM 1331 N N . TYR A 1 176 ? 17.522 -4.413 -8.382 1.00 89.31 176 TYR A N 1
ATOM 1332 C CA . TYR A 1 176 ? 17.000 -4.127 -9.716 1.00 89.31 176 TYR A CA 1
ATOM 1333 C C . TYR A 1 176 ? 16.027 -2.946 -9.814 1.00 89.31 176 TYR A C 1
ATOM 1335 O O . TYR A 1 176 ? 15.623 -2.615 -10.924 1.00 89.31 176 TYR A O 1
ATOM 1343 N N . ASP A 1 177 ? 15.669 -2.256 -8.724 1.00 89.75 177 ASP A N 1
ATOM 1344 C CA . ASP A 1 177 ? 14.804 -1.076 -8.812 1.00 89.75 177 ASP A CA 1
ATOM 1345 C C . ASP A 1 177 ? 15.518 0.093 -9.508 1.00 89.75 177 ASP A C 1
ATOM 1347 O O . ASP A 1 177 ? 16.535 0.601 -9.035 1.00 89.75 177 ASP A O 1
ATOM 1351 N N . ARG A 1 178 ? 14.942 0.553 -10.627 1.00 87.94 178 ARG A N 1
ATOM 1352 C CA . ARG A 1 178 ? 15.393 1.714 -11.412 1.00 87.94 178 ARG A CA 1
ATOM 1353 C C . ARG A 1 178 ? 16.856 1.613 -11.858 1.00 87.94 178 ARG A C 1
ATOM 1355 O O . ARG A 1 178 ? 17.539 2.630 -11.925 1.00 87.94 178 ARG A O 1
ATOM 1362 N N . GLU A 1 179 ? 17.333 0.413 -12.183 1.00 87.50 179 GLU A N 1
ATOM 1363 C CA . GLU A 1 179 ? 18.684 0.202 -12.724 1.00 87.50 179 GLU A CA 1
ATOM 1364 C C . GLU A 1 179 ? 18.783 0.489 -14.229 1.00 87.50 179 GLU A C 1
ATOM 1366 O O . GLU A 1 179 ? 19.880 0.752 -14.723 1.00 87.50 179 GLU A O 1
ATOM 1371 N N . TRP A 1 180 ? 17.666 0.473 -14.961 1.00 90.62 180 TRP A N 1
ATOM 1372 C CA . TRP A 1 180 ? 17.644 0.686 -16.408 1.00 90.62 180 TRP A CA 1
ATOM 1373 C C . TRP A 1 180 ? 16.912 1.965 -16.803 1.00 90.62 180 TRP A C 1
ATOM 1375 O O . TRP A 1 180 ? 15.997 2.434 -16.124 1.00 90.62 180 TRP A O 1
ATOM 1385 N N . MET A 1 181 ? 17.277 2.520 -17.954 1.00 91.44 181 MET A N 1
ATOM 1386 C CA . MET A 1 181 ? 16.611 3.671 -18.554 1.00 91.44 181 MET A CA 1
ATOM 1387 C C . MET A 1 181 ? 16.670 3.618 -20.077 1.00 91.44 181 MET A C 1
ATOM 1389 O O . MET A 1 181 ? 17.683 3.239 -20.657 1.00 91.44 181 MET A O 1
ATOM 1393 N N . ILE A 1 182 ? 15.586 4.046 -20.719 1.00 91.62 182 ILE A N 1
ATOM 1394 C CA . ILE A 1 182 ? 15.524 4.195 -22.173 1.00 91.62 182 ILE A CA 1
ATOM 1395 C C . ILE A 1 182 ? 16.001 5.603 -22.531 1.00 91.62 182 ILE A C 1
ATOM 1397 O O . ILE A 1 182 ? 15.579 6.580 -21.905 1.00 91.62 182 ILE A O 1
ATOM 1401 N N . VAL A 1 183 ? 16.874 5.714 -23.527 1.00 90.38 183 VAL A N 1
ATOM 1402 C CA . VAL A 1 183 ? 17.386 6.986 -24.052 1.00 90.38 183 VAL A CA 1
ATOM 1403 C C . VAL A 1 183 ? 17.132 7.110 -25.541 1.00 90.38 183 VAL A C 1
ATOM 1405 O O . VAL A 1 183 ? 17.046 6.104 -26.238 1.00 90.38 183 VAL A O 1
ATOM 1408 N N . ASP A 1 184 ? 17.040 8.346 -26.020 1.00 89.44 184 ASP A N 1
ATOM 1409 C CA . ASP A 1 184 ? 17.034 8.646 -27.450 1.00 89.44 184 ASP A CA 1
ATOM 1410 C C . ASP A 1 184 ? 18.454 8.752 -28.038 1.00 89.44 184 ASP A C 1
ATOM 1412 O O . ASP A 1 184 ? 19.458 8.661 -27.325 1.00 89.44 184 ASP A O 1
ATOM 1416 N N . MET A 1 185 ? 18.532 9.005 -29.347 1.00 85.69 185 MET A N 1
ATOM 1417 C CA . MET A 1 185 ? 19.783 9.187 -30.096 1.00 85.69 185 MET A CA 1
ATOM 1418 C C . MET A 1 185 ? 20.689 10.307 -29.558 1.00 85.69 185 MET A C 1
ATOM 1420 O O . MET A 1 185 ? 21.893 10.301 -29.805 1.00 85.69 185 MET A O 1
ATOM 1424 N N . ASN A 1 186 ? 20.135 11.262 -28.802 1.00 83.81 186 ASN A N 1
ATOM 1425 C CA . ASN A 1 186 ? 20.894 12.341 -28.169 1.00 83.81 186 ASN A CA 1
ATOM 1426 C C . ASN A 1 186 ? 21.393 11.950 -26.766 1.00 83.81 186 ASN A C 1
ATOM 1428 O O . ASN A 1 186 ? 21.965 12.779 -26.052 1.00 83.81 186 ASN A O 1
ATOM 1432 N N . GLY A 1 187 ? 21.144 10.709 -26.337 1.00 78.31 187 GLY A N 1
ATOM 1433 C CA . GLY A 1 187 ? 21.449 10.218 -25.002 1.00 78.31 187 GLY A CA 1
ATOM 1434 C C . GLY A 1 187 ? 20.541 10.811 -23.925 1.00 78.31 187 GLY A C 1
ATOM 1435 O O . GLY A 1 187 ? 20.921 10.799 -22.751 1.00 78.31 187 GLY A O 1
ATOM 1436 N N . MET A 1 188 ? 19.377 11.361 -24.282 1.00 83.75 188 MET A N 1
ATOM 1437 C CA . MET A 1 188 ? 18.425 11.933 -23.329 1.00 83.75 188 MET A CA 1
ATOM 1438 C C . MET A 1 188 ? 17.424 10.873 -22.875 1.00 83.75 188 MET A C 1
ATOM 1440 O O . MET A 1 188 ? 16.856 10.160 -23.698 1.00 83.75 188 MET A O 1
ATOM 1444 N N . ALA A 1 189 ? 17.178 10.786 -21.564 1.00 86.19 189 ALA A N 1
ATOM 1445 C CA . ALA A 1 189 ? 16.209 9.841 -21.014 1.00 86.19 189 ALA A CA 1
ATOM 1446 C C . ALA A 1 189 ? 14.793 10.094 -21.556 1.00 86.19 189 ALA A C 1
ATOM 1448 O O . ALA A 1 189 ? 14.268 11.209 -21.454 1.00 86.19 189 ALA A O 1
ATOM 1449 N N . VAL A 1 190 ? 14.153 9.044 -22.068 1.00 88.56 190 VAL A N 1
ATOM 1450 C CA . VAL A 1 190 ? 12.737 9.075 -22.437 1.00 88.56 190 VAL A CA 1
ATOM 1451 C C . VAL A 1 190 ? 11.906 8.938 -21.160 1.00 88.56 190 VAL A C 1
ATOM 1453 O O . VAL A 1 190 ? 12.184 8.121 -20.279 1.00 88.56 190 VAL A O 1
ATOM 1456 N N . THR A 1 191 ? 10.901 9.796 -21.018 1.00 86.50 191 THR A N 1
ATOM 1457 C CA . THR A 1 191 ? 10.029 9.838 -19.838 1.00 86.50 191 THR A CA 1
ATOM 1458 C C . THR A 1 191 ? 8.582 9.645 -20.255 1.00 86.50 191 THR A C 1
ATOM 1460 O O . THR A 1 191 ? 8.225 9.982 -21.383 1.00 86.50 191 THR A O 1
ATOM 1463 N N . GLN A 1 192 ? 7.740 9.171 -19.334 1.00 86.56 192 GLN A N 1
ATOM 1464 C CA . GLN A 1 192 ? 6.304 8.987 -19.591 1.00 86.56 192 GLN A CA 1
ATOM 1465 C C . GLN A 1 192 ? 5.589 10.284 -19.999 1.00 86.56 192 GLN A C 1
ATOM 1467 O O . GLN A 1 192 ? 4.629 10.231 -20.753 1.00 86.56 192 GLN A O 1
ATOM 1472 N N . LYS A 1 193 ? 6.099 11.460 -19.600 1.00 84.19 193 LYS A N 1
ATOM 1473 C CA . LYS A 1 193 ? 5.575 12.756 -20.069 1.00 84.19 193 LYS A CA 1
ATOM 1474 C C . LYS A 1 193 ? 5.753 12.974 -21.575 1.00 84.19 193 LYS A C 1
ATOM 1476 O O . LYS A 1 193 ? 4.997 13.729 -22.171 1.00 84.19 193 LYS A O 1
ATOM 1481 N N . ARG A 1 194 ? 6.792 12.378 -22.170 1.00 84.75 194 ARG A N 1
ATOM 1482 C CA . ARG A 1 194 ? 7.092 12.479 -23.607 1.00 84.75 194 ARG A CA 1
ATOM 1483 C C . ARG A 1 194 ? 6.496 11.314 -24.400 1.00 84.75 194 ARG A C 1
ATOM 1485 O O . ARG A 1 194 ? 6.168 11.507 -25.560 1.00 84.75 194 ARG A O 1
ATOM 1492 N N . CYS A 1 195 ? 6.412 10.131 -23.794 1.00 87.56 195 CYS A N 1
ATOM 1493 C CA . CYS A 1 195 ? 5.910 8.904 -24.410 1.00 87.56 195 CYS A CA 1
ATOM 1494 C C . CYS A 1 195 ? 5.176 8.091 -23.340 1.00 87.56 195 CYS A C 1
ATOM 1496 O O . CYS A 1 195 ? 5.808 7.429 -22.510 1.00 87.56 195 CYS A O 1
ATOM 1498 N N . SER A 1 196 ? 3.849 8.209 -23.305 1.00 88.56 196 SER A N 1
ATOM 1499 C CA . SER A 1 196 ? 3.009 7.557 -22.297 1.00 88.56 196 SER A CA 1
ATOM 1500 C C . SER A 1 196 ? 3.010 6.037 -22.465 1.00 88.56 196 SER A C 1
ATOM 1502 O O . SER A 1 196 ? 2.934 5.322 -21.469 1.00 88.56 196 SER A O 1
ATOM 1504 N N . GLU A 1 197 ? 3.226 5.546 -23.687 1.00 91.31 197 GLU A N 1
ATOM 1505 C CA . GLU A 1 197 ? 3.312 4.134 -24.072 1.00 91.31 197 GLU A CA 1
ATOM 1506 C C . GLU A 1 197 ? 4.413 3.370 -23.328 1.00 91.31 197 GLU A C 1
ATOM 1508 O O . GLU A 1 197 ? 4.359 2.146 -23.228 1.00 91.31 197 GLU A O 1
ATOM 1513 N N . LEU A 1 198 ? 5.378 4.068 -22.718 1.00 90.94 198 LEU A N 1
ATOM 1514 C CA . LEU A 1 198 ? 6.340 3.447 -21.808 1.00 90.94 198 LEU A CA 1
ATOM 1515 C C . LEU A 1 198 ? 5.656 2.686 -20.660 1.00 90.94 198 LEU A C 1
ATOM 1517 O O . LEU A 1 198 ? 6.206 1.699 -20.180 1.00 90.94 198 LEU A O 1
ATOM 1521 N N . CYS A 1 199 ? 4.455 3.090 -20.224 1.00 89.19 199 CYS A N 1
ATOM 1522 C CA . CYS A 1 199 ? 3.692 2.351 -19.212 1.00 89.19 199 CYS A CA 1
ATOM 1523 C C . CYS A 1 199 ? 3.220 0.965 -19.685 1.00 89.19 199 CYS A C 1
ATOM 1525 O O . CYS A 1 199 ? 2.924 0.119 -18.845 1.00 89.19 199 CYS A O 1
ATOM 1527 N N . LEU A 1 200 ? 3.186 0.719 -20.999 1.00 92.00 200 LEU A N 1
ATOM 1528 C CA . LEU A 1 200 ? 2.836 -0.573 -21.590 1.00 92.00 200 LEU A CA 1
ATOM 1529 C C . LEU A 1 200 ? 4.020 -1.541 -21.597 1.00 92.00 200 LEU A C 1
ATOM 1531 O O . LEU A 1 200 ? 3.812 -2.745 -21.736 1.00 92.00 200 LEU A O 1
ATOM 1535 N N . ILE A 1 201 ? 5.251 -1.045 -21.424 1.00 94.44 201 ILE A N 1
ATOM 1536 C CA . ILE A 1 201 ? 6.420 -1.904 -21.253 1.00 94.44 201 ILE A CA 1
ATOM 1537 C C . ILE A 1 201 ? 6.360 -2.513 -19.853 1.00 94.44 201 ILE A C 1
ATOM 1539 O O . ILE A 1 201 ? 6.474 -1.800 -18.853 1.00 94.44 201 ILE A O 1
ATOM 1543 N N . ARG A 1 202 ? 6.198 -3.836 -19.793 1.00 93.69 202 ARG A N 1
ATOM 1544 C CA . ARG A 1 202 ? 6.091 -4.644 -18.575 1.00 93.69 202 ARG A CA 1
ATOM 1545 C C . ARG A 1 202 ? 7.384 -5.430 -18.350 1.00 93.69 202 ARG A C 1
ATOM 1547 O O . ARG A 1 202 ? 7.623 -6.407 -19.061 1.00 93.69 202 ARG A O 1
ATOM 1554 N N . PRO A 1 203 ? 8.229 -5.011 -17.392 1.00 93.31 203 PRO A N 1
ATOM 1555 C CA . PRO A 1 203 ? 9.438 -5.739 -17.042 1.00 93.31 203 PRO A CA 1
ATOM 1556 C C . PRO A 1 203 ? 9.111 -6.964 -16.180 1.00 93.31 203 PRO A C 1
ATOM 1558 O O . PRO A 1 203 ? 8.345 -6.867 -15.222 1.00 93.31 203 PRO A O 1
ATOM 1561 N N . LEU A 1 204 ? 9.740 -8.093 -16.484 1.00 91.50 204 LEU A N 1
ATOM 1562 C CA . LEU A 1 204 ? 9.671 -9.340 -15.733 1.00 91.50 204 LEU A CA 1
ATOM 1563 C C . LEU A 1 204 ? 11.094 -9.789 -15.402 1.00 91.50 204 LEU A C 1
ATOM 1565 O O . LEU A 1 204 ? 11.938 -9.863 -16.287 1.00 91.50 204 LEU A O 1
ATOM 1569 N N . ILE A 1 205 ? 11.369 -10.088 -14.136 1.00 89.00 205 ILE A N 1
ATOM 1570 C CA . ILE A 1 205 ? 12.669 -10.621 -13.716 1.00 89.00 205 ILE A CA 1
ATOM 1571 C C . ILE A 1 205 ? 12.487 -12.095 -13.423 1.00 89.00 205 ILE A C 1
ATOM 1573 O O . ILE A 1 205 ? 11.764 -12.423 -12.486 1.00 89.00 205 ILE A O 1
ATOM 1577 N N . ARG A 1 206 ? 13.130 -12.955 -14.216 1.00 84.94 206 ARG A N 1
ATOM 1578 C CA . ARG A 1 206 ? 13.013 -14.410 -14.116 1.00 84.94 206 ARG A CA 1
ATOM 1579 C C . ARG A 1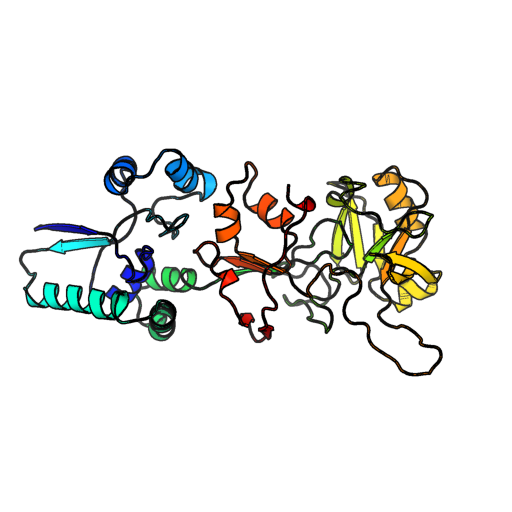 206 ? 14.237 -15.109 -14.694 1.00 84.94 206 ARG A C 1
ATOM 1581 O O . ARG A 1 206 ? 14.788 -14.644 -15.680 1.00 84.94 206 ARG A O 1
ATOM 1588 N N . ASP A 1 207 ? 14.643 -16.225 -14.086 1.00 81.81 207 ASP A N 1
ATOM 1589 C CA . ASP A 1 207 ? 15.709 -17.105 -14.596 1.00 81.81 207 ASP A CA 1
ATOM 1590 C C . ASP A 1 207 ? 17.029 -16.359 -14.915 1.00 81.81 207 ASP A C 1
ATOM 1592 O O . ASP A 1 207 ? 17.675 -16.606 -15.927 1.00 81.81 207 ASP A O 1
ATOM 1596 N N . ASP A 1 208 ? 17.414 -15.417 -14.042 1.00 85.06 208 ASP A N 1
ATOM 1597 C CA . ASP A 1 208 ? 18.573 -14.511 -14.194 1.00 85.06 208 ASP A CA 1
ATOM 1598 C C . ASP A 1 208 ? 18.531 -13.599 -15.440 1.00 85.06 208 ASP A C 1
ATOM 1600 O O . ASP A 1 208 ? 19.541 -13.069 -15.906 1.00 85.06 208 ASP A O 1
ATOM 1604 N N . GLN A 1 209 ? 17.331 -13.374 -15.974 1.00 88.56 209 GLN A N 1
ATOM 1605 C CA . GLN A 1 209 ? 17.060 -12.493 -17.103 1.00 88.56 209 GLN A CA 1
ATOM 1606 C C . GLN A 1 209 ? 16.068 -11.396 -16.706 1.00 88.56 209 GLN A C 1
ATOM 1608 O O . GLN A 1 209 ? 15.146 -11.599 -15.909 1.00 88.56 209 GLN A O 1
ATOM 1613 N N . LEU A 1 210 ? 16.242 -10.222 -17.304 1.00 91.62 210 LEU A N 1
ATOM 1614 C CA . LEU A 1 210 ? 15.198 -9.216 -17.420 1.00 91.62 210 LEU A CA 1
ATOM 1615 C C . LEU A 1 210 ? 14.503 -9.436 -18.763 1.00 91.62 210 LEU A C 1
ATOM 1617 O O . LEU A 1 210 ? 15.141 -9.366 -19.807 1.00 91.62 210 LEU A O 1
ATOM 1621 N N . VAL A 1 211 ? 13.201 -9.685 -18.742 1.00 93.31 211 VAL A N 1
ATOM 1622 C CA . VAL A 1 211 ? 12.361 -9.831 -19.931 1.00 93.31 211 VAL A CA 1
ATOM 1623 C C . VAL A 1 211 ? 11.438 -8.624 -20.022 1.00 93.31 211 VAL A C 1
ATOM 1625 O O . VAL A 1 211 ? 10.772 -8.272 -19.051 1.00 93.31 211 VAL A O 1
ATOM 1628 N N . LEU A 1 212 ? 11.405 -7.961 -21.172 1.00 94.81 212 LEU A N 1
ATOM 1629 C CA . LEU A 1 212 ? 10.518 -6.832 -21.433 1.00 94.81 212 LEU A CA 1
ATOM 1630 C C . LEU A 1 212 ? 9.398 -7.271 -22.372 1.00 94.81 212 LEU A C 1
ATOM 1632 O O . LEU A 1 212 ? 9.659 -7.705 -23.492 1.00 94.81 212 LEU A O 1
ATOM 1636 N N . HIS A 1 213 ? 8.156 -7.124 -21.918 1.00 94.69 213 HIS A N 1
ATOM 1637 C CA . HIS A 1 213 ? 6.954 -7.298 -22.733 1.00 94.69 213 HIS A CA 1
ATOM 1638 C C . HIS A 1 213 ? 6.332 -5.945 -23.065 1.00 94.69 213 HIS A C 1
ATOM 1640 O O . HIS A 1 213 ? 6.526 -4.979 -22.330 1.00 94.69 213 HIS A O 1
ATOM 1646 N N . PHE A 1 214 ? 5.555 -5.875 -24.144 1.00 93.75 214 PHE A N 1
ATOM 1647 C CA . PHE A 1 214 ? 4.788 -4.685 -24.509 1.00 93.75 214 PHE A CA 1
ATOM 1648 C C . PHE A 1 214 ? 3.294 -5.014 -24.549 1.00 93.75 214 PHE A C 1
ATOM 1650 O O . PHE A 1 214 ? 2.863 -5.872 -25.323 1.00 93.75 214 PHE A O 1
ATOM 1657 N N . GLY A 1 215 ? 2.506 -4.347 -23.705 1.00 88.62 215 GLY A N 1
ATOM 1658 C CA . GLY A 1 215 ? 1.079 -4.624 -23.549 1.00 88.62 215 GLY A CA 1
ATOM 1659 C C . GLY A 1 215 ? 0.830 -6.082 -23.155 1.00 88.62 215 GLY A C 1
ATOM 1660 O O . GLY A 1 215 ? 1.424 -6.583 -22.198 1.00 88.62 215 GLY A O 1
ATOM 1661 N N . ASP A 1 216 ? -0.028 -6.758 -23.919 1.00 83.44 216 ASP A N 1
ATOM 1662 C CA . ASP A 1 216 ? -0.363 -8.178 -23.743 1.00 83.44 216 ASP A CA 1
ATOM 1663 C C . ASP A 1 216 ? 0.357 -9.088 -24.761 1.00 83.44 216 ASP A C 1
ATOM 1665 O O . ASP A 1 216 ? -0.020 -10.244 -24.952 1.00 83.44 216 ASP A O 1
ATOM 1669 N N . SER A 1 217 ? 1.394 -8.577 -25.440 1.00 83.62 217 SER A N 1
ATOM 1670 C CA . SER A 1 217 ? 2.169 -9.368 -26.400 1.00 83.62 217 SER A CA 1
ATOM 1671 C C . SER A 1 217 ? 2.946 -10.493 -25.697 1.00 83.62 217 SER A C 1
ATOM 1673 O O . SER A 1 217 ? 3.734 -10.218 -24.782 1.00 83.62 217 SER A O 1
ATOM 1675 N N . PRO A 1 218 ? 2.811 -11.758 -26.147 1.00 77.38 218 PRO A N 1
ATOM 1676 C CA . PRO A 1 218 ? 3.579 -12.872 -25.596 1.00 77.38 218 PRO A CA 1
ATOM 1677 C C . PRO A 1 218 ? 5.057 -12.816 -26.009 1.00 77.38 218 PRO A C 1
ATOM 1679 O O . PRO A 1 218 ? 5.903 -13.411 -25.346 1.00 77.38 218 PRO A O 1
ATOM 1682 N N . ALA A 1 219 ? 5.380 -12.099 -27.090 1.00 84.31 219 ALA A N 1
ATOM 1683 C CA . ALA A 1 219 ? 6.748 -11.906 -27.547 1.00 84.31 219 ALA A CA 1
ATOM 1684 C C . ALA A 1 219 ? 7.401 -10.759 -26.764 1.00 84.31 219 ALA A C 1
ATOM 1686 O O . ALA A 1 219 ? 7.002 -9.599 -26.888 1.00 84.31 219 ALA A O 1
ATOM 1687 N N . GLY A 1 220 ? 8.401 -11.100 -25.954 1.00 89.62 220 GLY A N 1
ATOM 1688 C CA . GLY A 1 220 ? 9.245 -10.148 -25.240 1.00 89.62 220 GLY A CA 1
ATOM 1689 C C . GLY A 1 220 ? 10.693 -10.204 -25.717 1.00 89.62 220 GLY A C 1
ATOM 1690 O O . GLY A 1 220 ? 11.072 -11.101 -26.468 1.00 89.62 220 GLY A O 1
ATOM 1691 N N . VAL A 1 221 ? 11.497 -9.252 -25.257 1.00 92.50 221 VAL A N 1
ATOM 1692 C CA . VAL A 1 221 ? 12.956 -9.266 -25.424 1.00 92.50 221 VAL A CA 1
ATOM 1693 C C . VAL A 1 221 ? 13.617 -9.542 -24.080 1.00 92.50 221 VAL A C 1
ATOM 1695 O O . VAL A 1 221 ? 13.242 -8.942 -23.072 1.00 92.50 221 VAL A O 1
ATOM 1698 N N . SER A 1 222 ? 14.577 -10.464 -24.048 1.00 90.88 222 SER A N 1
ATOM 1699 C CA . SER A 1 222 ? 15.304 -10.849 -22.835 1.00 90.88 222 SER A CA 1
ATOM 1700 C C . SER A 1 222 ? 16.728 -10.316 -22.844 1.00 90.88 222 SER A C 1
ATOM 1702 O O . SER A 1 222 ? 17.387 -10.322 -23.879 1.00 90.88 222 SER A O 1
ATOM 1704 N N . LEU A 1 223 ? 17.219 -9.909 -21.679 1.00 89.50 223 LEU A N 1
ATOM 1705 C CA . LEU A 1 223 ? 18.605 -9.515 -21.473 1.00 89.50 223 LEU A CA 1
ATOM 1706 C C . LEU A 1 223 ? 19.128 -10.057 -20.131 1.00 89.50 223 LEU A C 1
ATOM 1708 O O . LEU A 1 223 ? 18.381 -10.064 -19.146 1.00 89.50 223 LEU A O 1
ATOM 1712 N N . PRO A 1 224 ? 20.406 -10.470 -20.054 1.00 85.69 224 PRO A N 1
ATOM 1713 C CA . PRO A 1 224 ? 20.960 -11.086 -18.850 1.00 85.69 224 PRO A CA 1
ATOM 1714 C C . PRO A 1 224 ? 21.039 -10.086 -17.702 1.00 85.69 224 PRO A C 1
ATOM 1716 O O . PRO A 1 224 ? 21.371 -8.925 -17.918 1.00 85.69 224 PRO A O 1
ATOM 1719 N N . LEU A 1 225 ? 20.772 -10.507 -16.464 1.00 83.12 225 LEU A N 1
ATOM 1720 C CA . LEU A 1 225 ? 20.933 -9.648 -15.281 1.00 83.12 225 LEU A CA 1
ATOM 1721 C C . LEU A 1 225 ? 22.399 -9.506 -14.851 1.00 83.12 225 LEU A C 1
ATOM 1723 O O . LEU A 1 225 ? 22.729 -8.566 -14.118 1.00 83.12 225 LEU A O 1
ATOM 1727 N N . SER A 1 226 ? 23.287 -10.393 -15.301 1.00 77.81 226 SER A N 1
ATOM 1728 C CA . SER A 1 226 ? 24.731 -10.301 -15.074 1.00 77.81 226 SER A CA 1
ATOM 1729 C C . SER A 1 226 ? 25.335 -9.108 -15.823 1.00 77.81 226 SER A C 1
ATOM 1731 O O . SER A 1 226 ? 25.186 -8.953 -17.034 1.00 77.81 226 SER A O 1
ATOM 1733 N N . LEU A 1 227 ? 26.045 -8.238 -15.095 1.00 69.00 227 LEU A N 1
ATOM 1734 C CA . LEU A 1 227 ? 26.788 -7.125 -15.699 1.00 69.00 227 LEU A CA 1
ATOM 1735 C C . LEU A 1 227 ? 27.963 -7.609 -16.555 1.00 69.00 227 LEU A C 1
ATOM 1737 O O . LEU A 1 227 ? 28.342 -6.901 -17.481 1.00 69.00 227 LEU A O 1
ATOM 1741 N N . ALA A 1 228 ? 28.553 -8.766 -16.234 1.00 62.31 228 ALA A N 1
ATOM 1742 C CA . ALA A 1 228 ? 29.652 -9.333 -17.011 1.00 62.31 228 ALA A CA 1
ATOM 1743 C C . ALA A 1 228 ? 29.151 -9.772 -18.393 1.00 62.31 228 ALA A C 1
ATOM 1745 O O . ALA A 1 228 ? 29.705 -9.360 -19.405 1.00 62.31 228 ALA A O 1
ATOM 1746 N N . ASP A 1 229 ? 28.022 -10.474 -18.418 1.00 59.28 229 ASP A N 1
ATOM 1747 C CA . ASP A 1 229 ? 27.389 -10.980 -19.636 1.00 59.28 229 ASP A CA 1
ATOM 1748 C C . ASP A 1 229 ? 26.881 -9.824 -20.513 1.00 59.28 229 ASP A C 1
ATOM 1750 O O . ASP A 1 229 ? 26.967 -9.870 -21.737 1.00 59.28 229 ASP A O 1
ATOM 1754 N N . GLN A 1 230 ? 26.410 -8.732 -19.894 1.00 59.47 230 GLN A N 1
ATOM 1755 C CA . GLN A 1 230 ? 26.093 -7.495 -20.616 1.00 59.47 230 GLN A CA 1
ATOM 1756 C C . GLN A 1 230 ? 27.353 -6.771 -21.124 1.00 59.47 230 GLN A C 1
ATOM 1758 O O . GLN A 1 230 ? 27.317 -6.137 -22.178 1.00 59.47 230 GLN A O 1
ATOM 1763 N N . ALA A 1 231 ? 28.469 -6.820 -20.391 1.00 57.66 231 ALA A N 1
ATOM 1764 C CA . ALA A 1 231 ? 29.713 -6.135 -20.750 1.00 57.66 231 ALA A CA 1
ATOM 1765 C C . ALA A 1 231 ? 30.439 -6.782 -21.939 1.00 57.66 231 ALA A C 1
ATOM 1767 O O . ALA A 1 231 ? 31.102 -6.066 -22.686 1.00 57.66 231 ALA A O 1
ATOM 1768 N N . GLU A 1 232 ? 30.298 -8.095 -22.142 1.00 54.81 232 GLU A N 1
ATOM 1769 C CA . GLU A 1 232 ? 30.937 -8.809 -23.259 1.00 54.81 232 GLU A CA 1
ATOM 1770 C C . GLU A 1 232 ? 30.452 -8.329 -24.640 1.00 54.81 232 GLU A C 1
ATOM 1772 O O . GLU A 1 232 ? 31.215 -8.390 -25.601 1.00 54.81 232 GLU A O 1
ATOM 1777 N N . ASN A 1 233 ? 29.241 -7.758 -24.726 1.00 50.41 233 ASN A N 1
ATOM 1778 C CA . ASN A 1 233 ? 28.619 -7.305 -25.977 1.00 50.41 233 ASN A CA 1
ATOM 1779 C C . ASN A 1 233 ? 28.229 -5.809 -26.001 1.00 50.41 233 ASN A C 1
ATOM 1781 O O . ASN A 1 233 ? 27.477 -5.400 -26.886 1.00 50.41 233 ASN A O 1
ATOM 1785 N N . SER A 1 234 ? 28.704 -4.973 -25.063 1.00 54.38 234 SER A N 1
ATOM 1786 C CA . SER A 1 234 ? 28.228 -3.581 -24.934 1.00 54.38 234 SER A CA 1
ATOM 1787 C C . SER A 1 234 ? 29.283 -2.487 -25.096 1.00 54.38 234 SER A C 1
ATOM 1789 O O . SER A 1 234 ? 30.404 -2.552 -24.592 1.00 54.38 234 SER A O 1
ATOM 1791 N N . SER A 1 235 ? 28.881 -1.394 -25.753 1.00 55.06 235 SER A N 1
ATOM 1792 C CA . SER A 1 235 ? 29.595 -0.117 -25.719 1.00 55.06 235 SER A CA 1
ATOM 1793 C C . SER A 1 235 ? 29.180 0.704 -24.492 1.00 55.06 235 SER A C 1
ATOM 1795 O O . SER A 1 235 ? 27.998 0.805 -24.163 1.00 55.06 235 SER A O 1
ATOM 1797 N N . ARG A 1 236 ? 30.142 1.341 -23.809 1.00 55.84 236 ARG A N 1
ATOM 1798 C CA . ARG A 1 236 ? 29.850 2.272 -22.702 1.00 55.84 236 ARG A CA 1
ATOM 1799 C C . ARG A 1 236 ? 29.290 3.574 -23.275 1.00 55.84 236 ARG A C 1
ATOM 1801 O O . ARG A 1 236 ? 29.980 4.253 -24.033 1.00 55.84 236 ARG A O 1
ATOM 1808 N N . CYS A 1 237 ? 28.081 3.955 -22.871 1.00 51.03 237 CYS A N 1
ATOM 1809 C CA . CYS A 1 237 ? 27.413 5.165 -23.349 1.00 51.03 237 CYS A CA 1
ATOM 1810 C C . CYS A 1 237 ? 27.212 6.171 -22.208 1.00 51.03 237 CYS A C 1
ATOM 1812 O O . CYS A 1 237 ? 26.837 5.829 -21.084 1.00 51.03 237 CYS A O 1
ATOM 1814 N N . ARG A 1 238 ? 27.463 7.452 -22.500 1.00 51.38 238 ARG A N 1
ATOM 1815 C CA . ARG A 1 238 ? 27.272 8.559 -21.555 1.00 51.38 238 ARG A CA 1
ATOM 1816 C C . ARG A 1 238 ? 25.948 9.253 -21.865 1.00 51.38 238 ARG A C 1
ATOM 1818 O O . ARG A 1 238 ? 25.796 9.843 -22.928 1.00 51.38 238 ARG A O 1
ATOM 1825 N N . SER A 1 239 ? 25.006 9.195 -20.932 1.00 52.06 239 SER A N 1
ATOM 1826 C CA . SER A 1 239 ? 23.663 9.775 -21.033 1.00 52.06 239 SER A CA 1
ATOM 1827 C C . SER A 1 239 ? 23.489 10.942 -20.053 1.00 52.06 239 SER A C 1
ATOM 1829 O O . SER A 1 239 ? 24.317 11.135 -19.162 1.00 52.06 239 SER A O 1
ATOM 1831 N N . LYS A 1 240 ? 22.437 11.759 -20.201 1.00 46.31 240 LYS A N 1
ATOM 1832 C CA . LYS A 1 240 ? 22.076 12.819 -19.244 1.00 46.31 240 LYS A CA 1
ATOM 1833 C C . LYS A 1 240 ? 20.698 12.554 -18.627 1.00 46.31 240 LYS A C 1
ATOM 1835 O O . LYS A 1 240 ? 19.697 12.493 -19.335 1.00 46.31 240 LYS A O 1
ATOM 1840 N N . VAL A 1 241 ? 20.635 12.509 -17.295 1.00 46.31 241 VAL A N 1
ATOM 1841 C CA . VAL A 1 241 ? 19.393 12.449 -16.500 1.00 46.31 241 VAL A CA 1
ATOM 1842 C C . VAL A 1 241 ? 19.359 13.658 -15.576 1.00 46.31 241 VAL A C 1
ATOM 1844 O O . VAL A 1 241 ? 20.338 13.927 -14.889 1.00 46.31 241 VAL A O 1
ATOM 1847 N N . CYS A 1 242 ? 18.268 14.431 -15.571 1.00 39.97 242 CYS A N 1
ATOM 1848 C CA . CYS A 1 242 ? 18.136 15.629 -14.722 1.00 39.97 242 CYS A CA 1
ATOM 1849 C C . CYS A 1 242 ? 19.340 16.597 -14.823 1.00 39.97 242 CYS A C 1
ATOM 1851 O O . CYS A 1 242 ? 19.775 17.173 -13.829 1.00 39.97 242 CYS A O 1
ATOM 1853 N N . ARG A 1 243 ? 19.894 16.766 -16.037 1.00 40.06 243 ARG A N 1
ATOM 1854 C CA . ARG A 1 243 ? 21.103 17.567 -16.344 1.00 40.06 243 ARG A CA 1
ATOM 1855 C C . ARG A 1 243 ? 22.425 17.017 -15.773 1.00 40.06 243 ARG A C 1
ATOM 1857 O O . ARG A 1 243 ? 23.459 17.650 -15.966 1.00 40.06 243 ARG A O 1
ATOM 1864 N N . GLN A 1 244 ? 22.422 15.839 -15.147 1.00 46.81 244 GLN A N 1
ATOM 1865 C CA . GLN A 1 244 ? 23.615 15.140 -14.664 1.00 46.81 244 GLN A CA 1
ATOM 1866 C C . GLN A 1 244 ? 24.030 14.027 -15.641 1.00 46.81 244 GLN A C 1
ATOM 1868 O O . GLN A 1 244 ? 23.169 13.284 -16.113 1.00 46.81 244 GLN A O 1
ATOM 1873 N N . PRO A 1 245 ? 25.327 13.885 -15.970 1.00 54.88 245 PRO A N 1
ATOM 1874 C CA . PRO A 1 245 ? 25.793 12.801 -16.822 1.00 54.88 245 PRO A CA 1
ATOM 1875 C C . PRO A 1 245 ? 25.762 11.462 -16.066 1.00 54.88 245 PRO A C 1
ATOM 1877 O O . PRO A 1 245 ? 26.515 11.279 -15.103 1.00 54.88 245 PRO A O 1
ATOM 1880 N N . VAL A 1 246 ? 24.921 10.536 -16.524 1.00 60.94 246 VAL A N 1
ATOM 1881 C CA . VAL A 1 246 ? 24.841 9.143 -16.068 1.00 60.94 246 VAL A CA 1
ATOM 1882 C C . VAL A 1 246 ? 25.582 8.273 -17.077 1.00 60.94 246 VAL A C 1
ATOM 1884 O O . VAL A 1 246 ? 25.323 8.338 -18.276 1.00 60.94 246 VAL A O 1
ATOM 1887 N N . GLU A 1 247 ? 26.542 7.487 -16.605 1.00 66.75 247 GLU A N 1
ATOM 1888 C CA . GLU A 1 247 ? 27.221 6.487 -17.431 1.00 66.75 247 GLU A CA 1
ATOM 1889 C C . GLU A 1 247 ? 26.481 5.159 -17.299 1.00 66.75 247 GLU A C 1
ATOM 1891 O O . GLU A 1 247 ? 26.213 4.696 -16.186 1.00 66.75 247 GLU A O 1
ATOM 1896 N N . GLY A 1 248 ? 26.133 4.568 -18.438 1.00 73.75 248 GLY A N 1
ATOM 1897 C CA . GLY A 1 248 ? 25.430 3.296 -18.504 1.00 73.75 248 GLY A CA 1
ATOM 1898 C C . GLY A 1 248 ? 26.067 2.350 -19.513 1.00 73.75 248 GLY A C 1
ATOM 1899 O O . GLY A 1 248 ? 26.766 2.771 -20.438 1.00 73.75 248 GLY A O 1
ATOM 1900 N N . LEU A 1 249 ? 25.843 1.061 -19.301 1.00 81.75 249 LEU A N 1
ATOM 1901 C CA . LEU A 1 249 ? 26.145 0.017 -20.270 1.00 81.75 249 LEU A CA 1
ATOM 1902 C C . LEU A 1 249 ? 24.975 -0.078 -21.246 1.00 81.75 249 LEU A C 1
ATOM 1904 O O . LEU A 1 249 ? 23.828 -0.143 -20.801 1.00 81.75 249 LEU A O 1
ATOM 1908 N N . ASP A 1 250 ? 25.258 -0.048 -22.547 1.00 84.88 250 ASP A N 1
ATOM 1909 C CA . ASP A 1 250 ? 24.252 -0.321 -23.574 1.00 84.88 250 ASP A CA 1
ATOM 1910 C C . ASP A 1 250 ? 23.831 -1.793 -23.499 1.00 84.88 250 ASP A C 1
ATOM 1912 O O . ASP A 1 250 ? 24.676 -2.678 -23.440 1.00 84.88 250 ASP A O 1
ATOM 1916 N N . CYS A 1 251 ? 22.533 -2.075 -23.463 1.00 86.75 251 CYS A N 1
ATOM 1917 C CA . CYS A 1 251 ? 22.029 -3.444 -23.396 1.00 86.75 251 CYS A CA 1
ATOM 1918 C C . CYS A 1 251 ? 21.941 -4.143 -24.767 1.00 86.75 251 CYS A C 1
ATOM 1920 O O . CYS A 1 251 ? 21.461 -5.272 -24.827 1.00 86.75 251 CYS A O 1
ATOM 1922 N N . GLY A 1 252 ? 22.408 -3.506 -25.847 1.00 85.69 252 GLY A N 1
ATOM 1923 C CA . GLY A 1 252 ? 22.606 -4.131 -27.156 1.00 85.69 252 GLY A CA 1
ATOM 1924 C C . GLY A 1 252 ? 21.557 -3.767 -28.210 1.00 85.69 252 GLY A C 1
ATOM 1925 O O . GLY A 1 252 ? 20.538 -3.129 -27.937 1.00 85.69 252 GLY A O 1
ATOM 1926 N N . ASP A 1 253 ? 21.822 -4.177 -29.453 1.00 87.38 253 ASP A N 1
ATOM 1927 C CA . ASP A 1 253 ? 21.008 -3.807 -30.620 1.00 87.38 253 ASP A CA 1
ATOM 1928 C C . ASP A 1 253 ? 19.634 -4.493 -30.651 1.00 87.38 253 ASP A C 1
ATOM 1930 O O . ASP A 1 253 ? 18.673 -3.912 -31.150 1.00 87.38 253 ASP A O 1
ATOM 1934 N N . GLU A 1 254 ? 19.508 -5.696 -30.086 1.00 91.00 254 GLU A N 1
ATOM 1935 C CA . GLU A 1 254 ? 18.246 -6.448 -30.074 1.00 91.00 254 GLU A CA 1
ATOM 1936 C C . GLU A 1 254 ? 17.156 -5.707 -29.287 1.00 91.00 254 GLU A C 1
ATOM 1938 O O . GLU A 1 254 ? 16.071 -5.438 -29.807 1.00 91.00 254 GLU A O 1
ATOM 1943 N N . VAL A 1 255 ? 17.465 -5.295 -28.052 1.00 91.81 255 VAL A N 1
ATOM 1944 C CA . VAL A 1 255 ? 16.531 -4.526 -27.219 1.00 91.81 255 VAL A CA 1
ATOM 1945 C C . VAL A 1 255 ? 16.296 -3.124 -27.776 1.00 91.81 255 VAL A C 1
ATOM 1947 O O . VAL A 1 255 ? 15.179 -2.618 -27.697 1.00 91.81 255 VAL A O 1
ATOM 1950 N N . ALA A 1 256 ? 17.306 -2.504 -28.392 1.00 91.44 256 ALA A N 1
ATOM 1951 C CA . ALA A 1 256 ? 17.167 -1.211 -29.060 1.00 91.44 256 ALA A CA 1
ATOM 1952 C C . ALA A 1 256 ? 16.170 -1.273 -30.229 1.00 91.44 256 ALA A C 1
ATOM 1954 O O . ALA A 1 256 ? 15.283 -0.418 -30.346 1.00 91.44 256 ALA A O 1
ATOM 1955 N N . LEU A 1 257 ? 16.276 -2.308 -31.068 1.00 93.12 257 LEU A N 1
ATOM 1956 C CA . LEU A 1 257 ? 15.364 -2.542 -32.181 1.00 93.12 257 LEU A CA 1
ATOM 1957 C C . LEU A 1 257 ? 13.953 -2.853 -31.676 1.00 93.12 257 LEU A C 1
ATOM 1959 O O . LEU A 1 257 ? 12.993 -2.250 -32.155 1.00 93.12 257 LEU A O 1
ATOM 1963 N N . TRP A 1 258 ? 13.831 -3.727 -30.674 1.00 95.06 258 TRP A N 1
ATOM 1964 C CA . TRP A 1 258 ? 12.547 -4.068 -30.063 1.00 95.06 258 TRP A CA 1
ATOM 1965 C C . TRP A 1 258 ? 11.845 -2.830 -29.489 1.00 95.06 258 TRP A C 1
ATOM 1967 O O . TRP A 1 258 ? 10.666 -2.608 -29.767 1.00 95.06 258 TRP A O 1
ATOM 1977 N N . LEU A 1 259 ? 12.568 -1.976 -28.755 1.00 94.62 259 LEU A N 1
ATOM 1978 C CA . LEU A 1 259 ? 12.034 -0.719 -28.220 1.00 94.62 259 LEU A CA 1
ATOM 1979 C C . LEU A 1 259 ? 11.577 0.218 -29.337 1.00 94.62 259 LEU A C 1
ATOM 1981 O O . LEU A 1 259 ? 10.492 0.790 -29.253 1.00 94.62 259 LEU A O 1
ATOM 1985 N N . SER A 1 260 ? 12.392 0.360 -30.384 1.00 93.62 260 SER A N 1
ATOM 1986 C CA . SER A 1 260 ? 12.089 1.254 -31.503 1.00 93.62 260 SER A CA 1
ATOM 1987 C C . SER A 1 260 ? 10.837 0.808 -32.266 1.00 93.62 260 SER A C 1
ATOM 1989 O O . SER A 1 260 ? 10.003 1.637 -32.625 1.00 93.62 260 SER A O 1
ATOM 1991 N N . GLN A 1 261 ? 10.662 -0.505 -32.447 1.00 93.31 261 GLN A N 1
ATOM 1992 C CA . GLN A 1 261 ? 9.488 -1.095 -33.095 1.00 93.31 261 GLN A CA 1
ATOM 1993 C C . GLN A 1 261 ? 8.199 -0.879 -32.293 1.00 93.31 261 GLN A C 1
ATOM 1995 O O . GLN A 1 261 ? 7.181 -0.513 -32.873 1.00 93.31 261 GLN A O 1
ATOM 2000 N N . HIS A 1 262 ? 8.232 -1.083 -30.972 1.00 92.44 262 HIS A N 1
ATOM 2001 C CA . HIS A 1 262 ? 7.026 -1.008 -30.139 1.00 92.44 262 HIS A CA 1
ATOM 2002 C C . HIS A 1 262 ? 6.636 0.424 -29.759 1.00 92.44 262 HIS A C 1
ATOM 2004 O O . HIS A 1 262 ? 5.452 0.712 -29.604 1.00 92.44 262 HIS A O 1
ATOM 2010 N N . LEU A 1 263 ? 7.611 1.328 -29.620 1.00 91.81 263 LEU A N 1
ATOM 2011 C CA . LEU A 1 263 ? 7.358 2.733 -29.281 1.00 91.81 263 LEU A CA 1
ATOM 2012 C C . LEU A 1 263 ? 7.220 3.635 -30.516 1.00 91.81 263 LEU A C 1
ATOM 2014 O O . LEU A 1 263 ? 6.858 4.798 -30.371 1.00 91.81 263 LEU A O 1
ATOM 2018 N N . GLY A 1 264 ? 7.525 3.133 -31.719 1.00 90.56 264 GLY A N 1
ATOM 2019 C CA . GLY A 1 264 ? 7.461 3.914 -32.959 1.00 90.56 264 GLY A CA 1
ATOM 2020 C C . GLY A 1 264 ? 8.471 5.066 -33.015 1.00 90.56 264 GLY A C 1
ATOM 2021 O O . GLY A 1 264 ? 8.231 6.069 -33.684 1.00 90.56 264 GLY A O 1
ATOM 2022 N N . LEU A 1 265 ? 9.586 4.950 -32.287 1.00 90.19 265 LEU A N 1
ATOM 2023 C CA . LEU A 1 265 ? 10.637 5.963 -32.193 1.00 90.19 265 LEU A CA 1
ATOM 2024 C C . LEU A 1 265 ? 11.975 5.356 -32.601 1.00 90.19 265 LEU A C 1
ATOM 2026 O O . LEU A 1 265 ? 12.369 4.319 -32.082 1.00 90.19 265 LEU A O 1
ATOM 2030 N N . GLU A 1 266 ? 12.706 6.019 -33.488 1.00 90.94 266 GLU A N 1
ATOM 2031 C CA . GLU A 1 266 ? 14.009 5.533 -33.940 1.00 90.94 266 GLU A CA 1
ATOM 2032 C C . GLU A 1 266 ? 15.156 5.947 -33.008 1.00 90.94 266 GLU A C 1
ATOM 2034 O O . GLU A 1 266 ? 15.119 6.984 -32.337 1.00 90.94 266 GLU A O 1
ATOM 2039 N N . GLY A 1 267 ? 16.222 5.142 -33.010 1.00 87.94 267 GLY A N 1
ATOM 2040 C CA . GLY A 1 267 ? 17.461 5.448 -32.295 1.00 87.94 267 GLY A CA 1
ATOM 2041 C C . GLY A 1 267 ? 17.353 5.320 -30.776 1.00 87.94 267 GLY A C 1
ATOM 2042 O O . GLY A 1 267 ? 18.123 5.961 -30.059 1.00 87.94 267 GLY A O 1
ATOM 2043 N N . LEU A 1 268 ? 16.400 4.526 -30.280 1.00 92.44 268 LEU A N 1
ATOM 2044 C CA . LEU A 1 268 ? 16.285 4.244 -28.856 1.00 92.44 268 LEU A CA 1
ATOM 2045 C C . LEU A 1 268 ? 17.366 3.268 -28.395 1.00 92.44 268 LEU A C 1
ATOM 2047 O O . LEU A 1 268 ? 17.689 2.307 -29.087 1.00 92.44 268 LEU A O 1
ATOM 2051 N N . ARG A 1 269 ? 17.888 3.487 -27.189 1.00 91.25 269 ARG A N 1
ATOM 2052 C CA . ARG A 1 269 ? 18.809 2.567 -26.511 1.00 91.25 269 ARG A CA 1
ATOM 2053 C C . ARG A 1 269 ? 18.329 2.290 -25.096 1.00 91.25 269 ARG A C 1
ATOM 2055 O O . ARG A 1 269 ? 17.826 3.191 -24.424 1.00 91.25 269 ARG A O 1
ATOM 2062 N N . LEU A 1 270 ? 18.513 1.057 -24.631 1.00 91.38 270 LEU A N 1
ATOM 2063 C CA . LEU A 1 270 ? 18.346 0.712 -23.224 1.00 91.38 270 LEU A CA 1
ATOM 2064 C C . LEU A 1 270 ? 19.714 0.767 -22.557 1.00 91.38 270 LEU A C 1
ATOM 2066 O O . LEU A 1 270 ? 20.629 0.059 -22.963 1.00 91.38 270 LEU A O 1
ATOM 2070 N N . LEU A 1 271 ? 19.845 1.602 -21.534 1.00 88.94 271 LEU A N 1
ATOM 2071 C CA . LEU A 1 271 ? 21.062 1.697 -20.744 1.00 88.94 271 LEU A CA 1
ATOM 2072 C C . LEU A 1 271 ? 20.819 1.139 -19.352 1.00 88.94 271 LEU A C 1
ATOM 2074 O O . LEU A 1 271 ? 19.840 1.509 -18.699 1.00 88.94 271 LEU A O 1
ATOM 2078 N N . ARG A 1 272 ? 21.751 0.326 -18.864 1.00 87.19 272 ARG A N 1
ATOM 2079 C CA . ARG A 1 272 ? 21.823 -0.056 -17.455 1.00 87.19 272 ARG A CA 1
ATOM 2080 C C . ARG A 1 272 ? 22.847 0.796 -16.728 1.00 87.19 272 ARG A C 1
ATOM 2082 O O . ARG A 1 272 ? 23.985 0.927 -17.177 1.00 87.19 272 ARG A O 1
ATOM 2089 N N . GLN A 1 273 ? 22.479 1.358 -15.585 1.00 78.81 273 GLN A N 1
ATOM 2090 C CA . GLN A 1 273 ? 23.402 2.126 -14.764 1.00 78.81 273 GLN A CA 1
ATOM 2091 C C . GLN A 1 273 ? 24.535 1.223 -14.247 1.00 78.81 273 GLN A C 1
ATOM 2093 O O . GLN A 1 273 ? 24.293 0.204 -13.603 1.00 78.81 273 GLN A O 1
ATOM 2098 N N . SER A 1 274 ? 25.788 1.626 -14.476 1.00 64.62 274 SER A N 1
ATOM 2099 C CA . SER A 1 274 ? 26.934 0.988 -13.824 1.00 64.62 274 SER A CA 1
ATOM 2100 C C . SER A 1 274 ? 27.130 1.599 -12.436 1.00 64.62 274 SER A C 1
ATOM 2102 O O . SER A 1 274 ? 27.213 2.818 -12.283 1.00 64.62 274 SER A O 1
ATOM 2104 N N . SER A 1 275 ? 27.224 0.763 -11.402 1.00 52.75 275 SER A N 1
ATOM 2105 C CA . SER A 1 275 ? 27.447 1.196 -10.014 1.00 52.75 275 SER A CA 1
ATOM 2106 C C . SER A 1 275 ? 28.850 1.775 -9.764 1.00 52.75 275 SER A C 1
ATOM 2108 O O . SER A 1 275 ? 29.123 2.285 -8.674 1.00 52.75 275 SER A O 1
ATOM 2110 N N . GLN A 1 276 ? 29.745 1.732 -10.758 1.00 46.25 276 GLN A N 1
ATOM 2111 C CA . GLN A 1 276 ? 31.133 2.170 -10.638 1.00 46.25 276 GLN A CA 1
ATOM 2112 C C . GLN A 1 276 ? 31.431 3.370 -11.544 1.00 46.25 276 GLN A C 1
ATOM 2114 O O . GLN A 1 276 ? 31.524 3.237 -12.762 1.00 46.25 276 GLN A O 1
ATOM 2119 N N . ARG A 1 277 ? 31.707 4.533 -10.938 1.00 43.22 277 ARG A N 1
ATOM 2120 C CA . ARG A 1 277 ? 32.545 5.551 -11.586 1.00 43.22 277 ARG A CA 1
ATOM 2121 C C . ARG A 1 277 ? 34.009 5.221 -11.318 1.00 43.22 277 ARG A C 1
ATOM 2123 O O . ARG A 1 277 ? 34.451 5.223 -10.170 1.00 43.22 277 ARG A O 1
ATOM 2130 N N . SER A 1 278 ? 34.780 5.013 -12.378 1.00 35.12 278 SER A N 1
ATOM 2131 C CA . SER A 1 278 ? 36.234 5.144 -12.323 1.00 35.12 278 SER A CA 1
ATOM 2132 C C . SER A 1 278 ? 36.546 6.641 -12.260 1.00 35.12 278 SER A C 1
ATOM 2134 O O . SER A 1 278 ? 36.551 7.318 -13.284 1.00 35.12 278 SER A O 1
ATOM 2136 N N . THR A 1 279 ? 36.742 7.204 -11.065 1.00 36.31 279 THR A N 1
ATOM 2137 C CA . THR A 1 279 ? 37.368 8.530 -10.983 1.00 36.31 279 THR A CA 1
ATOM 2138 C C . THR A 1 279 ? 38.836 8.371 -11.378 1.00 36.31 279 THR A C 1
ATOM 2140 O O . THR A 1 279 ? 39.491 7.410 -10.969 1.00 36.31 279 THR A O 1
ATOM 2143 N N . SER A 1 280 ? 39.379 9.307 -12.156 1.00 37.59 280 SER A N 1
ATOM 2144 C CA . SER A 1 280 ? 40.788 9.321 -12.585 1.00 37.59 280 SER A CA 1
ATOM 2145 C C . SER A 1 280 ? 41.801 9.427 -11.429 1.00 37.59 280 SER A C 1
ATOM 2147 O O . SER A 1 280 ? 42.997 9.476 -11.683 1.00 37.59 280 SER A O 1
ATOM 2149 N N . ASN A 1 281 ? 41.342 9.425 -10.169 1.00 35.06 281 ASN A N 1
ATOM 2150 C CA . ASN A 1 281 ? 42.156 9.559 -8.958 1.00 35.06 281 ASN A CA 1
ATOM 2151 C C . ASN A 1 281 ? 42.092 8.331 -8.024 1.00 35.06 281 ASN A C 1
ATOM 2153 O O . ASN A 1 281 ? 42.428 8.442 -6.849 1.00 35.06 281 ASN A O 1
ATOM 2157 N N . GLY A 1 282 ? 41.652 7.159 -8.495 1.00 35.56 282 GLY A N 1
ATOM 2158 C CA . GLY A 1 282 ? 41.776 5.901 -7.734 1.00 35.56 282 GLY A CA 1
ATOM 2159 C C . GLY A 1 282 ? 40.865 5.760 -6.503 1.00 35.56 282 GLY A C 1
ATOM 2160 O O . GLY A 1 282 ? 40.887 4.719 -5.848 1.00 35.56 282 GLY A O 1
ATOM 2161 N N . VAL A 1 283 ? 40.011 6.746 -6.204 1.00 35.47 283 VAL A N 1
ATOM 2162 C CA . VAL A 1 283 ? 39.023 6.657 -5.121 1.00 35.47 283 VAL A CA 1
ATOM 2163 C C . VAL A 1 283 ? 37.708 6.117 -5.686 1.00 35.47 283 VAL A C 1
ATOM 2165 O O . VAL A 1 283 ? 36.982 6.807 -6.408 1.00 35.47 283 VAL A O 1
ATOM 2168 N N . ARG A 1 284 ? 37.400 4.858 -5.355 1.00 36.78 284 ARG A N 1
ATOM 2169 C CA . ARG A 1 284 ? 36.121 4.198 -5.661 1.00 36.78 284 ARG A CA 1
ATOM 2170 C C . ARG A 1 284 ? 35.017 4.791 -4.776 1.00 36.78 284 ARG A C 1
ATOM 2172 O O . ARG A 1 284 ? 34.802 4.319 -3.665 1.00 36.78 284 ARG A O 1
ATOM 2179 N N . GLN A 1 285 ? 34.320 5.826 -5.243 1.00 38.16 285 GLN A N 1
ATOM 2180 C CA . GLN A 1 285 ? 33.090 6.296 -4.594 1.00 38.16 285 GLN A CA 1
ATOM 2181 C C . GLN A 1 285 ? 31.883 5.560 -5.187 1.00 38.16 285 GLN A C 1
ATOM 2183 O O . GLN A 1 285 ? 31.601 5.685 -6.378 1.00 38.16 285 GLN A O 1
ATOM 2188 N N . GLN A 1 286 ? 31.166 4.796 -4.357 1.00 44.03 286 GLN A N 1
ATOM 2189 C CA . GLN A 1 286 ? 29.843 4.271 -4.704 1.00 44.03 286 GLN A CA 1
ATOM 2190 C C . GLN A 1 286 ? 28.875 5.453 -4.831 1.00 44.03 286 GLN A C 1
ATOM 2192 O O . GLN A 1 286 ? 28.733 6.243 -3.896 1.00 44.03 286 GLN A O 1
ATOM 2197 N N . GLN A 1 287 ? 28.224 5.612 -5.985 1.00 48.06 287 GLN A N 1
ATOM 2198 C CA . GLN A 1 287 ? 27.198 6.644 -6.126 1.00 48.06 287 GLN A CA 1
ATOM 2199 C C . GLN A 1 287 ? 26.010 6.350 -5.200 1.00 48.06 287 GLN A C 1
ATOM 2201 O O . GLN A 1 287 ? 25.417 5.272 -5.252 1.00 48.0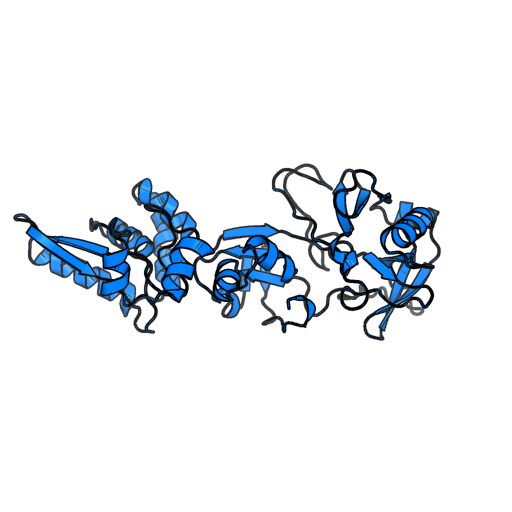6 287 GLN A O 1
ATOM 2206 N N . LYS A 1 288 ? 25.603 7.364 -4.429 1.00 48.59 288 LYS A N 1
ATOM 2207 C CA . LYS A 1 288 ? 24.238 7.483 -3.912 1.00 48.59 288 LYS A CA 1
ATOM 2208 C C . LYS A 1 288 ? 23.329 7.900 -5.078 1.00 48.59 288 LYS A C 1
ATOM 2210 O O . LYS A 1 288 ? 23.370 9.049 -5.493 1.00 48.59 288 LYS A O 1
ATOM 2215 N N . LEU A 1 289 ? 22.538 6.944 -5.577 1.00 53.28 289 LEU A N 1
ATOM 2216 C CA . LEU A 1 289 ? 21.199 7.142 -6.160 1.00 53.28 289 LEU A CA 1
ATOM 2217 C C . LEU A 1 289 ? 21.097 8.075 -7.389 1.00 53.28 289 LEU A C 1
ATOM 2219 O O . LEU A 1 289 ? 20.873 9.270 -7.242 1.00 53.28 289 LEU A O 1
ATOM 2223 N N . SER A 1 290 ? 21.195 7.531 -8.614 1.00 52.62 290 SER A N 1
ATOM 2224 C CA . SER A 1 290 ? 21.201 8.359 -9.842 1.00 52.62 290 SER A CA 1
ATOM 2225 C C . SER A 1 290 ? 19.924 8.317 -10.698 1.00 52.62 290 SER A C 1
ATOM 2227 O O . SER A 1 290 ? 19.754 9.208 -11.531 1.00 52.62 290 SER A O 1
ATOM 2229 N N . LEU A 1 291 ? 19.032 7.329 -10.535 1.00 55.50 291 LEU A N 1
ATOM 2230 C CA . LEU A 1 291 ? 17.801 7.209 -11.346 1.00 55.50 291 LEU A CA 1
ATOM 2231 C C . LEU A 1 291 ? 16.494 7.330 -10.550 1.00 55.50 291 LEU A C 1
ATOM 2233 O O . LEU A 1 291 ? 15.428 7.531 -11.150 1.00 55.50 291 LEU A O 1
ATOM 2237 N N . VAL A 1 292 ? 16.571 7.274 -9.218 1.00 56.56 292 VAL A N 1
ATOM 2238 C CA . VAL A 1 292 ? 15.465 7.611 -8.312 1.00 56.56 292 VAL A CA 1
ATOM 2239 C C . VAL A 1 292 ? 15.226 9.121 -8.308 1.00 56.56 292 VAL A C 1
ATOM 2241 O O . VAL A 1 292 ? 16.153 9.908 -8.481 1.00 56.56 292 VAL A O 1
ATOM 2244 N N . ASN A 1 293 ? 13.973 9.539 -8.131 1.00 60.59 293 ASN A N 1
ATOM 2245 C CA . ASN A 1 293 ? 13.634 10.961 -8.202 1.00 60.59 293 ASN A CA 1
ATOM 2246 C C . ASN A 1 293 ? 13.989 11.723 -6.911 1.00 60.59 293 ASN A C 1
ATOM 2248 O O . ASN A 1 293 ? 14.436 12.861 -7.002 1.00 60.59 293 ASN A O 1
ATOM 2252 N N . GLN A 1 294 ? 13.773 11.132 -5.728 1.00 62.78 294 GLN A N 1
ATOM 2253 C CA . GLN A 1 294 ? 13.976 11.806 -4.432 1.00 62.78 294 GLN A CA 1
ATOM 2254 C C . GLN A 1 294 ? 14.519 10.866 -3.345 1.00 62.78 294 GLN A C 1
ATOM 2256 O O . GLN A 1 294 ? 15.497 11.215 -2.697 1.00 62.78 294 GLN A O 1
ATOM 2261 N N . ALA A 1 295 ? 13.931 9.676 -3.182 1.00 69.94 295 ALA A N 1
ATOM 2262 C CA . ALA A 1 295 ? 14.287 8.719 -2.130 1.00 69.94 295 ALA A CA 1
ATOM 2263 C C . ALA A 1 295 ? 14.470 7.293 -2.681 1.00 69.94 295 ALA A C 1
ATOM 2265 O O . ALA A 1 295 ? 14.051 6.992 -3.801 1.00 69.94 295 ALA A O 1
ATOM 2266 N N . GLN A 1 296 ? 15.090 6.420 -1.879 1.00 81.19 296 GLN A N 1
ATOM 2267 C CA . GLN A 1 296 ? 15.351 5.008 -2.213 1.00 81.19 296 GLN A CA 1
ATOM 2268 C C . GLN A 1 296 ? 14.067 4.191 -2.367 1.00 81.19 296 GLN A C 1
ATOM 2270 O O . GLN A 1 296 ? 13.945 3.367 -3.268 1.00 81.19 296 GLN A O 1
ATOM 2275 N N . PHE A 1 297 ? 13.097 4.454 -1.497 1.00 89.69 297 PHE A N 1
ATOM 2276 C CA . PHE A 1 297 ? 11.809 3.783 -1.480 1.00 89.69 297 PHE A CA 1
ATOM 2277 C C . PHE A 1 297 ? 10.712 4.832 -1.482 1.00 89.69 297 PHE A C 1
ATOM 2279 O O . PHE A 1 297 ? 10.849 5.901 -0.887 1.00 89.69 297 PHE A O 1
ATOM 2286 N N . LEU A 1 298 ? 9.602 4.491 -2.117 1.00 92.88 298 LEU A N 1
ATOM 2287 C CA . LEU A 1 298 ? 8.349 5.199 -1.935 1.00 92.88 298 LEU A CA 1
ATOM 2288 C C . LEU A 1 298 ? 7.355 4.253 -1.267 1.00 92.88 298 LEU A C 1
ATOM 2290 O O . LEU A 1 298 ? 7.135 3.147 -1.758 1.00 92.88 298 LEU A O 1
ATOM 2294 N N . LEU A 1 299 ? 6.768 4.698 -0.161 1.00 94.25 299 LEU A N 1
ATOM 2295 C CA . LEU A 1 299 ? 5.694 3.998 0.527 1.00 94.25 299 LEU A CA 1
ATOM 2296 C C . LEU A 1 299 ? 4.358 4.657 0.192 1.00 94.25 299 LEU A C 1
ATOM 2298 O O . LEU A 1 299 ? 4.267 5.884 0.150 1.00 94.25 299 LEU A O 1
ATOM 2302 N N . VAL A 1 300 ? 3.330 3.845 -0.034 1.00 94.50 300 VAL A N 1
ATOM 2303 C CA . VAL A 1 300 ? 1.952 4.312 -0.183 1.00 94.50 300 VAL A CA 1
ATOM 2304 C C . VAL A 1 300 ? 1.023 3.479 0.685 1.00 94.50 300 VAL A C 1
ATOM 2306 O O . VAL A 1 300 ? 1.151 2.257 0.766 1.00 94.50 300 VAL A O 1
ATOM 2309 N N . ASN A 1 301 ? 0.074 4.149 1.326 1.00 92.69 301 ASN A N 1
ATOM 2310 C CA . ASN A 1 301 ? -1.008 3.501 2.044 1.00 92.69 301 ASN A CA 1
ATOM 2311 C C . ASN A 1 301 ? -2.237 3.414 1.135 1.00 92.69 301 ASN A C 1
ATOM 2313 O O . ASN A 1 301 ? -2.764 4.429 0.671 1.00 92.69 301 ASN A O 1
ATOM 2317 N N . ARG A 1 302 ? -2.714 2.195 0.893 1.00 90.44 302 ARG A N 1
ATOM 2318 C CA . ARG A 1 302 ? -3.908 1.922 0.088 1.00 90.44 302 ARG A CA 1
ATOM 2319 C C . ARG A 1 302 ? -5.143 2.624 0.652 1.00 90.44 302 ARG A C 1
ATOM 2321 O O . ARG A 1 302 ? -5.988 3.070 -0.122 1.00 90.44 302 ARG A O 1
ATOM 2328 N N . SER A 1 303 ? -5.241 2.762 1.976 1.00 85.25 303 SER A N 1
ATOM 2329 C CA . SER A 1 303 ? -6.331 3.503 2.620 1.00 85.25 303 SER A CA 1
ATOM 2330 C C . SER A 1 303 ? -6.280 5.006 2.311 1.00 85.25 303 SER A C 1
ATOM 2332 O O . SER A 1 303 ? -7.328 5.611 2.103 1.00 85.25 303 SER A O 1
ATOM 2334 N N . SER A 1 304 ? -5.092 5.600 2.161 1.00 88.88 304 SER A N 1
ATOM 2335 C CA . SER A 1 304 ? -4.942 6.996 1.716 1.00 88.88 304 SER A CA 1
ATOM 2336 C C . SER A 1 304 ? -5.347 7.186 0.262 1.00 88.88 304 SER A C 1
ATOM 2338 O O . SER A 1 304 ? -6.071 8.123 -0.053 1.00 88.88 304 SER A O 1
ATOM 2340 N N . VAL A 1 305 ? -4.925 6.283 -0.630 1.00 89.06 305 VAL A N 1
ATOM 2341 C CA . VAL A 1 305 ? -5.273 6.366 -2.061 1.00 89.06 305 VAL A CA 1
ATOM 2342 C C . VAL A 1 305 ? -6.782 6.256 -2.266 1.00 89.06 305 VAL A C 1
ATOM 2344 O O . VAL A 1 305 ? -7.353 7.000 -3.057 1.00 89.06 305 VAL A O 1
ATOM 2347 N N . ARG A 1 306 ? -7.447 5.396 -1.489 1.00 84.62 306 ARG A N 1
ATOM 2348 C CA . ARG A 1 306 ? -8.909 5.258 -1.491 1.00 84.62 306 ARG A CA 1
ATOM 2349 C C . ARG A 1 306 ? -9.627 6.570 -1.161 1.00 84.62 306 ARG A C 1
ATOM 2351 O O . ARG A 1 306 ? -10.638 6.877 -1.786 1.00 84.62 306 ARG A O 1
ATOM 2358 N N . SER A 1 307 ? -9.076 7.349 -0.231 1.00 81.69 307 SER A N 1
ATOM 2359 C CA . SER A 1 307 ? -9.631 8.640 0.192 1.00 81.69 307 SER A CA 1
ATOM 2360 C C . SER A 1 307 ? -9.496 9.740 -0.873 1.00 81.69 307 SER A C 1
ATOM 2362 O O . SER A 1 307 ? -10.252 10.707 -0.853 1.00 81.69 307 SER A O 1
ATOM 2364 N N . LEU A 1 308 ? -8.584 9.594 -1.845 1.00 81.69 308 LEU A N 1
ATOM 2365 C CA . LEU A 1 308 ? -8.319 10.604 -2.882 1.00 81.69 308 LEU A CA 1
ATOM 2366 C C . LEU A 1 308 ? -9.333 10.623 -4.041 1.00 81.69 308 LEU A C 1
ATOM 2368 O O . LEU A 1 308 ? -9.248 11.501 -4.891 1.00 81.69 308 LEU A O 1
ATOM 2372 N N . GLN A 1 309 ? -10.317 9.718 -4.045 1.00 70.38 309 GLN A N 1
ATOM 2373 C CA . GLN A 1 309 ? -11.497 9.779 -4.918 1.00 70.38 309 GLN A CA 1
ATOM 2374 C C . GLN A 1 309 ? -11.224 9.776 -6.438 1.00 70.38 309 GLN A C 1
ATOM 2376 O O . GLN A 1 309 ? -11.807 10.569 -7.172 1.00 70.38 309 GLN A O 1
ATOM 2381 N N . PHE A 1 310 ? -10.390 8.857 -6.925 1.00 75.44 310 PHE A N 1
ATOM 2382 C CA . PHE A 1 310 ? -10.190 8.657 -8.367 1.00 75.44 310 PHE A CA 1
ATOM 2383 C C . PHE A 1 310 ? -11.360 7.892 -9.019 1.00 75.44 310 PHE A C 1
ATOM 2385 O O . PHE A 1 310 ? -12.055 7.131 -8.342 1.00 75.44 310 PHE A O 1
ATOM 2392 N N . GLU A 1 311 ? -11.587 8.109 -10.322 1.00 74.50 311 GLU A N 1
ATOM 2393 C CA . GLU A 1 311 ? -12.647 7.433 -11.097 1.00 74.50 311 GLU A CA 1
ATOM 2394 C C . GLU A 1 311 ? -12.316 5.965 -11.413 1.00 74.50 311 GLU A C 1
ATOM 2396 O O . GLU A 1 311 ? -13.216 5.148 -11.611 1.00 74.50 311 GLU A O 1
ATOM 2401 N N . GLU A 1 312 ? -11.028 5.626 -11.467 1.00 77.38 312 GLU A N 1
ATOM 2402 C CA . GLU A 1 312 ? -10.547 4.293 -11.828 1.00 77.38 312 GLU A CA 1
ATOM 2403 C C . GLU A 1 312 ? -10.582 3.313 -10.653 1.00 77.38 312 GLU A C 1
ATOM 2405 O O . GLU A 1 312 ? -10.900 3.655 -9.509 1.00 77.38 312 GLU A O 1
ATOM 2410 N N . SER A 1 313 ? -10.217 2.056 -10.922 1.00 83.81 313 SER A N 1
ATOM 2411 C CA . SER A 1 313 ? -10.086 1.079 -9.850 1.00 83.81 313 SER A CA 1
ATOM 2412 C C . SER A 1 313 ? -8.997 1.500 -8.852 1.00 83.81 313 SER A C 1
ATOM 2414 O O . SER A 1 313 ? -7.982 2.119 -9.194 1.00 83.81 313 SER A O 1
ATOM 2416 N N . LEU A 1 314 ? -9.194 1.137 -7.581 1.00 83.50 314 LEU A N 1
ATOM 2417 C CA . LEU A 1 314 ? -8.244 1.462 -6.516 1.00 83.50 314 LEU A CA 1
ATOM 2418 C C . LEU A 1 314 ? -6.848 0.896 -6.806 1.00 83.50 314 LEU A C 1
ATOM 2420 O O . LEU A 1 314 ? -5.852 1.545 -6.501 1.00 83.50 314 LEU A O 1
ATOM 2424 N N . ASP A 1 315 ? -6.771 -0.292 -7.399 1.00 83.56 315 ASP A N 1
ATOM 2425 C CA . ASP A 1 315 ? -5.497 -0.962 -7.653 1.00 83.56 315 ASP A CA 1
ATOM 2426 C C . ASP A 1 315 ? -4.722 -0.288 -8.798 1.00 83.56 315 ASP A C 1
ATOM 2428 O O . ASP A 1 315 ? -3.526 -0.036 -8.654 1.00 83.56 315 ASP A O 1
ATOM 2432 N N . GLU A 1 316 ? -5.401 0.117 -9.878 1.00 83.88 316 GLU A N 1
ATOM 2433 C CA . GLU A 1 316 ? -4.792 0.930 -10.946 1.00 83.88 316 GLU A CA 1
ATOM 2434 C C . GLU A 1 316 ? -4.311 2.278 -10.412 1.00 83.88 316 GLU A C 1
ATOM 2436 O O . GLU A 1 316 ? -3.208 2.732 -10.727 1.00 83.88 316 GLU A O 1
ATOM 2441 N N . THR A 1 317 ? -5.118 2.900 -9.554 1.00 86.50 317 THR A N 1
ATOM 2442 C CA . THR A 1 317 ? -4.761 4.162 -8.916 1.00 86.50 317 THR A CA 1
ATOM 2443 C C . THR A 1 317 ? -3.507 3.994 -8.061 1.00 86.50 317 THR A C 1
ATOM 2445 O O . THR A 1 317 ? -2.579 4.786 -8.185 1.00 86.50 317 THR A O 1
ATOM 2448 N N . VAL A 1 318 ? -3.424 2.954 -7.224 1.00 89.69 318 VAL A N 1
ATOM 2449 C CA . VAL A 1 318 ? -2.232 2.666 -6.406 1.00 89.69 318 VAL A CA 1
ATOM 2450 C C . VAL A 1 318 ? -0.991 2.476 -7.286 1.00 89.69 318 VAL A C 1
ATOM 2452 O O . VAL A 1 318 ? 0.070 3.016 -6.965 1.00 89.69 318 VAL A O 1
ATOM 2455 N N . ASP A 1 319 ? -1.112 1.793 -8.425 1.00 88.00 319 ASP A N 1
ATOM 2456 C CA . ASP A 1 319 ? 0.013 1.566 -9.339 1.00 88.00 319 ASP A CA 1
ATOM 2457 C C . ASP A 1 319 ? 0.540 2.881 -9.963 1.00 88.00 319 ASP A C 1
ATOM 2459 O O . ASP A 1 319 ? 1.756 3.050 -10.128 1.00 88.00 319 ASP A O 1
ATOM 2463 N N . ARG A 1 320 ? -0.322 3.887 -10.201 1.00 87.44 320 ARG A N 1
ATOM 2464 C CA . ARG A 1 320 ? 0.104 5.239 -10.645 1.00 87.44 320 ARG A CA 1
ATOM 2465 C C . ARG A 1 320 ? 0.985 5.951 -9.636 1.00 87.44 320 ARG A C 1
ATOM 2467 O O . ARG A 1 320 ? 1.790 6.810 -10.003 1.00 87.44 320 ARG A O 1
ATOM 2474 N N . PHE A 1 321 ? 0.877 5.592 -8.356 1.00 88.94 321 PHE A N 1
ATOM 2475 C CA . PHE A 1 321 ? 1.683 6.217 -7.318 1.00 88.94 321 PHE A CA 1
ATOM 2476 C C . PHE A 1 321 ? 3.150 5.801 -7.417 1.00 88.94 321 PHE A C 1
ATOM 2478 O O . PHE A 1 321 ? 3.995 6.492 -6.841 1.00 88.94 321 PHE A O 1
ATOM 2485 N N . ARG A 1 322 ? 3.438 4.730 -8.170 1.00 90.56 322 ARG A N 1
ATOM 2486 C CA . ARG A 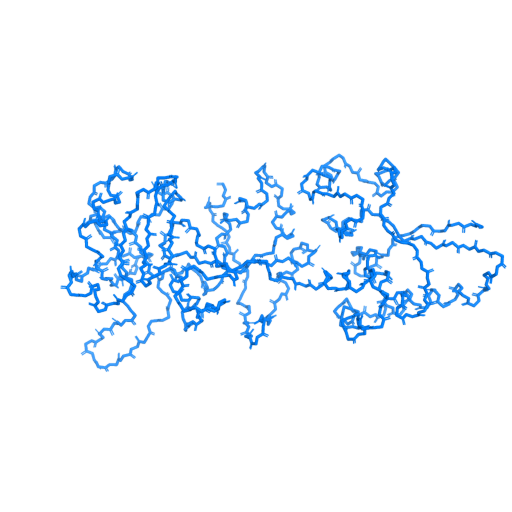1 322 ? 4.765 4.166 -8.428 1.00 90.56 322 ARG A CA 1
ATOM 2487 C C . ARG A 1 322 ? 5.548 3.851 -7.152 1.00 90.56 322 ARG A C 1
ATOM 2489 O O . ARG A 1 322 ? 6.767 4.049 -7.083 1.00 90.56 322 ARG A O 1
ATOM 2496 N N . ALA A 1 323 ? 4.823 3.417 -6.123 1.00 93.06 323 ALA A N 1
ATOM 2497 C CA . ALA A 1 323 ? 5.379 3.068 -4.828 1.00 93.06 323 ALA A CA 1
ATOM 2498 C C . ALA A 1 323 ? 6.106 1.723 -4.883 1.00 93.06 323 ALA A C 1
ATOM 2500 O O . ALA A 1 323 ? 5.739 0.837 -5.654 1.00 93.06 323 ALA A O 1
ATOM 2501 N N . ASN A 1 324 ? 7.144 1.595 -4.060 1.00 93.38 324 ASN A N 1
ATOM 2502 C CA . ASN A 1 324 ? 7.871 0.350 -3.854 1.00 93.38 324 ASN A CA 1
ATOM 2503 C C . ASN A 1 324 ? 7.241 -0.493 -2.740 1.00 93.38 324 ASN A C 1
ATOM 2505 O O . ASN A 1 324 ? 7.273 -1.717 -2.799 1.00 93.38 324 ASN A O 1
ATOM 2509 N N . ILE A 1 325 ? 6.686 0.168 -1.723 1.00 94.62 325 ILE A N 1
ATOM 2510 C CA . ILE A 1 325 ? 6.086 -0.463 -0.549 1.00 94.62 325 ILE A CA 1
ATOM 2511 C C . ILE A 1 325 ? 4.619 -0.043 -0.498 1.00 94.62 325 ILE A C 1
ATOM 2513 O O . ILE A 1 325 ? 4.318 1.139 -0.330 1.00 94.62 325 ILE A O 1
ATOM 2517 N N . ILE A 1 326 ? 3.709 -1.000 -0.651 1.00 94.62 326 ILE A N 1
ATOM 2518 C CA . ILE A 1 326 ? 2.269 -0.768 -0.572 1.00 94.62 326 ILE A CA 1
ATOM 2519 C C . ILE A 1 326 ? 1.782 -1.366 0.743 1.00 94.62 326 ILE A C 1
ATOM 2521 O O . ILE A 1 326 ? 1.888 -2.575 0.950 1.00 94.62 326 ILE A O 1
ATOM 2525 N N . ILE A 1 327 ? 1.247 -0.524 1.623 1.00 93.06 327 ILE A N 1
ATOM 2526 C CA . ILE A 1 327 ? 0.682 -0.940 2.910 1.00 93.06 327 ILE A CA 1
ATOM 2527 C C . ILE A 1 327 ? -0.818 -0.655 2.977 1.00 93.06 327 ILE A C 1
ATOM 2529 O O . ILE A 1 327 ? -1.346 0.130 2.191 1.00 93.06 327 ILE A O 1
ATOM 2533 N N . ASP A 1 328 ? -1.497 -1.248 3.949 1.00 87.75 328 ASP A N 1
ATOM 2534 C CA . ASP A 1 328 ? -2.824 -0.821 4.387 1.00 87.75 328 ASP A CA 1
ATOM 2535 C C . ASP A 1 328 ? -2.843 -0.706 5.908 1.00 87.75 328 ASP A C 1
ATOM 2537 O O . ASP A 1 328 ? -2.542 -1.670 6.610 1.00 87.75 328 ASP A O 1
ATOM 2541 N N . THR A 1 329 ? -3.166 0.482 6.412 1.00 82.56 329 THR A N 1
ATOM 2542 C CA . THR A 1 329 ? -3.271 0.746 7.855 1.00 82.56 329 THR A CA 1
ATOM 2543 C C . THR A 1 329 ? -4.720 0.802 8.341 1.00 82.56 329 THR A C 1
ATOM 2545 O O . THR A 1 329 ? -4.981 1.011 9.522 1.00 82.56 329 THR A O 1
ATOM 2548 N N . GLY A 1 330 ? -5.694 0.659 7.436 1.00 73.75 330 GLY A N 1
ATOM 2549 C CA . GLY A 1 330 ? -7.116 0.864 7.715 1.00 73.75 330 GLY A CA 1
ATOM 2550 C C . GLY A 1 330 ? -7.528 2.331 7.909 1.00 73.75 330 GLY A C 1
ATOM 2551 O O . GLY A 1 330 ? -8.721 2.625 7.858 1.00 73.75 330 GLY A O 1
ATOM 2552 N N . SER A 1 331 ? -6.573 3.253 8.082 1.00 75.12 331 SER A N 1
ATOM 2553 C CA . SER A 1 331 ? -6.811 4.692 8.236 1.00 75.12 331 SER A CA 1
ATOM 2554 C C . SER A 1 331 ? -6.103 5.481 7.138 1.00 75.12 331 SER A C 1
ATOM 2556 O O . SER A 1 331 ? -4.953 5.210 6.806 1.00 75.12 331 SER A O 1
ATOM 2558 N N . ALA A 1 332 ? -6.778 6.474 6.562 1.00 82.44 332 ALA A N 1
ATOM 2559 C CA . ALA A 1 332 ? -6.169 7.337 5.556 1.00 82.44 332 ALA A CA 1
ATOM 2560 C C . ALA A 1 332 ? -5.116 8.272 6.183 1.00 82.44 332 ALA A C 1
ATOM 2562 O O . ALA A 1 332 ? -5.311 8.807 7.274 1.00 82.44 332 ALA A O 1
ATOM 2563 N N . PHE A 1 333 ? -4.024 8.489 5.453 1.00 85.31 333 PHE A N 1
ATOM 2564 C CA . PHE A 1 333 ? -2.924 9.424 5.721 1.00 85.31 333 PHE A CA 1
ATOM 2565 C C . PHE A 1 333 ? -2.103 9.163 6.990 1.00 85.31 333 PHE A C 1
ATOM 2567 O O . PHE A 1 333 ? -1.283 9.997 7.381 1.00 85.31 333 PHE A O 1
ATOM 2574 N N . GLU A 1 334 ? -2.280 8.009 7.630 1.00 84.12 334 GLU A N 1
ATOM 2575 C CA . GLU A 1 334 ? -1.540 7.628 8.834 1.00 84.12 334 GLU A CA 1
ATOM 2576 C C . GLU A 1 334 ? -0.019 7.623 8.608 1.00 84.12 334 GLU A C 1
ATOM 2578 O O . GLU A 1 334 ? 0.753 8.072 9.462 1.00 84.12 334 GLU A O 1
ATOM 2583 N N . GLU A 1 335 ? 0.405 7.204 7.416 1.00 89.06 335 GLU A N 1
ATOM 2584 C CA . GLU A 1 335 ? 1.798 7.116 6.992 1.00 89.06 335 GLU A CA 1
ATOM 2585 C C . GLU A 1 335 ? 2.534 8.463 7.006 1.00 89.06 335 GLU A C 1
ATOM 2587 O O . GLU A 1 335 ? 3.758 8.489 7.119 1.00 89.06 335 GLU A O 1
ATOM 2592 N N . LEU A 1 336 ? 1.815 9.593 6.955 1.00 89.56 336 LEU A N 1
ATOM 2593 C CA . LEU A 1 336 ? 2.419 10.929 7.022 1.00 89.56 336 LEU A CA 1
ATOM 2594 C C . LEU A 1 336 ? 3.015 11.242 8.400 1.00 89.56 336 LEU A C 1
ATOM 2596 O O . LEU A 1 336 ? 3.863 12.124 8.526 1.00 89.56 336 LEU A O 1
ATOM 2600 N N . SER A 1 337 ? 2.570 10.532 9.438 1.00 86.50 337 SER A N 1
ATOM 2601 C CA . SER A 1 337 ? 3.072 10.693 10.805 1.00 86.50 337 SER A CA 1
ATOM 2602 C C . SER A 1 337 ? 4.309 9.839 11.101 1.00 86.50 337 SER A C 1
ATOM 2604 O O . SER A 1 337 ? 4.947 10.010 12.148 1.00 86.50 337 SER A O 1
ATOM 2606 N N . TYR A 1 338 ? 4.658 8.912 10.203 1.00 89.94 338 TYR A N 1
ATOM 2607 C CA . TYR A 1 338 ? 5.724 7.949 10.440 1.00 89.94 338 TYR A CA 1
ATOM 2608 C C . TYR A 1 338 ? 7.087 8.635 10.404 1.00 89.94 338 TYR A C 1
ATOM 2610 O O . TYR A 1 338 ? 7.433 9.354 9.473 1.00 89.94 338 TYR A O 1
ATOM 2618 N N . LYS A 1 339 ? 7.889 8.379 11.439 1.00 90.69 339 LYS A N 1
ATOM 2619 C CA . LYS A 1 339 ? 9.312 8.754 11.479 1.00 90.69 339 LYS A CA 1
ATOM 2620 C C . LYS A 1 339 ? 10.205 7.568 11.142 1.00 90.69 339 LYS A C 1
ATOM 2622 O O . LYS A 1 339 ? 11.275 7.734 10.568 1.00 90.69 339 LYS A O 1
ATOM 2627 N N . GLN A 1 340 ? 9.760 6.378 11.521 1.00 91.69 340 GLN A N 1
ATOM 2628 C CA . GLN A 1 340 ? 10.418 5.100 11.304 1.00 91.69 340 GLN A CA 1
ATOM 2629 C C . GLN A 1 340 ? 9.339 4.043 11.100 1.00 91.69 340 GLN A C 1
ATOM 2631 O O . GLN A 1 340 ? 8.236 4.183 11.630 1.00 91.69 340 GLN A O 1
ATOM 2636 N N . LEU A 1 341 ? 9.668 2.989 10.364 1.00 91.25 341 LEU A N 1
ATOM 2637 C CA . LEU A 1 341 ? 8.834 1.800 10.250 1.00 91.25 341 LEU A CA 1
ATOM 2638 C C . LEU A 1 341 ? 9.707 0.549 10.222 1.00 91.25 341 LEU A C 1
ATOM 2640 O O . LEU A 1 341 ? 10.850 0.600 9.775 1.00 91.25 341 LEU A O 1
ATOM 2644 N N . THR A 1 342 ? 9.157 -0.572 10.668 1.00 91.06 342 THR A N 1
ATOM 2645 C CA . THR A 1 342 ? 9.837 -1.868 10.638 1.00 91.06 342 THR A CA 1
ATOM 2646 C C . THR A 1 342 ? 9.002 -2.838 9.821 1.00 91.06 342 THR A C 1
ATOM 2648 O O . THR A 1 342 ? 7.814 -3.004 10.084 1.00 91.06 342 THR A O 1
ATOM 2651 N N . ILE A 1 343 ? 9.623 -3.477 8.831 1.00 89.56 343 ILE A N 1
ATOM 2652 C CA . ILE A 1 343 ? 9.003 -4.518 8.009 1.00 89.56 343 ILE A CA 1
ATOM 2653 C C . ILE A 1 343 ? 9.852 -5.777 8.159 1.00 89.56 343 ILE A C 1
ATOM 2655 O O . ILE A 1 343 ? 11.027 -5.799 7.785 1.00 89.56 343 ILE A O 1
ATOM 2659 N N . GLY A 1 344 ? 9.270 -6.825 8.745 1.00 86.00 344 GLY A N 1
ATOM 2660 C CA . GLY A 1 344 ? 10.022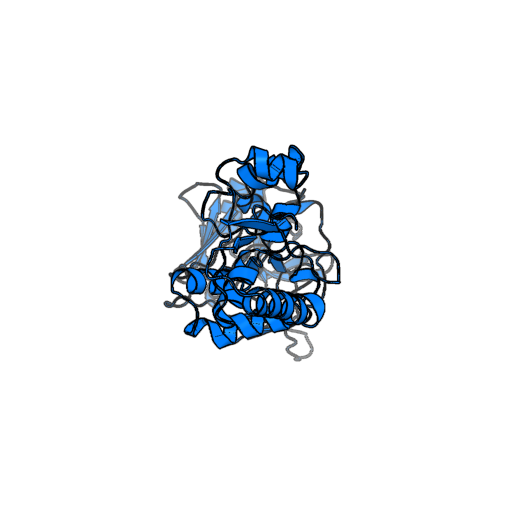 -8.016 9.133 1.00 86.00 344 GLY A CA 1
ATOM 2661 C C . GLY A 1 344 ? 11.134 -7.659 10.122 1.00 86.00 344 GLY A C 1
ATOM 2662 O O . GLY A 1 344 ? 10.864 -7.166 11.212 1.00 86.00 344 GLY A O 1
ATOM 2663 N N . GLN A 1 345 ? 12.387 -7.895 9.731 1.00 86.88 345 GLN A N 1
ATOM 2664 C CA . GLN A 1 345 ? 13.575 -7.585 10.540 1.00 86.88 345 GLN A CA 1
ATOM 2665 C C . GLN A 1 345 ? 14.284 -6.292 10.103 1.00 86.88 345 GLN A C 1
ATOM 2667 O O . GLN A 1 345 ? 15.328 -5.947 10.651 1.00 86.88 345 GLN A O 1
ATOM 2672 N N . VAL A 1 346 ? 13.747 -5.582 9.105 1.00 89.81 346 VAL A N 1
ATOM 2673 C CA . VAL A 1 346 ? 14.385 -4.399 8.519 1.00 89.81 346 VAL A CA 1
ATOM 2674 C C . VAL A 1 346 ? 13.712 -3.134 9.035 1.00 89.81 346 VAL A C 1
ATOM 2676 O O . VAL A 1 346 ? 12.496 -2.976 8.924 1.00 89.81 346 VAL A O 1
ATOM 2679 N N . GLN A 1 347 ? 14.517 -2.216 9.568 1.00 93.12 347 GLN A N 1
ATOM 2680 C CA . GLN A 1 347 ? 14.077 -0.894 10.001 1.00 93.12 347 GLN A CA 1
ATOM 2681 C C . GLN A 1 347 ? 14.340 0.139 8.900 1.00 93.12 347 GLN A C 1
ATOM 2683 O O . GLN A 1 347 ? 15.447 0.240 8.373 1.00 93.12 347 GLN A O 1
ATOM 2688 N N . PHE A 1 348 ? 13.326 0.937 8.590 1.00 91.88 348 PHE A N 1
ATOM 2689 C CA . PHE A 1 348 ? 13.371 2.028 7.626 1.00 91.88 348 PHE A CA 1
ATOM 2690 C C . PHE A 1 348 ? 13.201 3.364 8.350 1.00 91.88 348 PHE A C 1
ATOM 2692 O O . PHE A 1 348 ? 12.380 3.502 9.260 1.00 91.88 348 PHE A O 1
ATOM 2699 N N . GLN A 1 349 ? 13.958 4.365 7.910 1.00 92.19 349 GLN A N 1
ATOM 2700 C CA . GLN A 1 349 ? 13.831 5.750 8.353 1.00 92.19 349 GLN A CA 1
ATOM 2701 C C . GLN A 1 349 ? 13.006 6.528 7.323 1.00 92.19 349 GLN A C 1
ATOM 2703 O O . GLN A 1 349 ? 13.291 6.463 6.128 1.00 92.19 349 GLN A O 1
ATOM 2708 N N . VAL A 1 350 ? 11.999 7.274 7.776 1.00 91.69 350 VAL A N 1
ATOM 2709 C CA . VAL A 1 350 ? 11.189 8.124 6.895 1.00 91.69 350 VAL A CA 1
ATOM 2710 C C . VAL A 1 350 ? 11.890 9.468 6.724 1.00 91.69 350 VAL A C 1
ATOM 2712 O O . VAL A 1 350 ? 12.150 10.163 7.707 1.00 91.69 350 VAL A O 1
ATOM 2715 N N . GLU A 1 351 ? 12.209 9.824 5.477 1.00 88.38 351 GLU A N 1
ATOM 2716 C CA . GLU A 1 351 ? 12.839 11.110 5.142 1.00 88.38 351 GLU A CA 1
ATOM 2717 C C . GLU A 1 351 ? 11.817 12.251 5.040 1.00 88.38 351 GLU A C 1
ATOM 2719 O O . GLU A 1 351 ? 12.115 13.384 5.413 1.00 88.38 351 GLU A O 1
ATOM 2724 N N . GLY A 1 352 ? 10.601 11.963 4.567 1.00 88.00 352 GLY A N 1
ATOM 2725 C CA . GLY A 1 352 ? 9.531 12.950 4.449 1.00 88.00 352 GLY A CA 1
ATOM 2726 C C . GLY A 1 352 ? 8.491 12.604 3.378 1.00 88.00 352 GLY A C 1
ATOM 2727 O O . GLY A 1 352 ? 8.578 11.551 2.741 1.00 88.00 352 GLY A O 1
ATOM 2728 N N . PRO A 1 353 ? 7.492 13.482 3.174 1.00 88.44 353 PRO A N 1
ATOM 2729 C CA . PRO A 1 353 ? 6.449 13.284 2.173 1.00 88.44 353 PRO A CA 1
ATOM 2730 C C . PRO A 1 353 ? 6.984 13.450 0.742 1.00 88.44 353 PRO A C 1
ATOM 2732 O O . PRO A 1 353 ? 7.802 14.325 0.458 1.00 88.44 353 PRO A O 1
ATOM 2735 N N . CYS A 1 354 ? 6.466 12.645 -0.187 1.00 85.44 354 CYS A N 1
ATOM 2736 C CA . CYS A 1 354 ? 6.788 12.746 -1.610 1.00 85.44 354 CYS A CA 1
ATOM 2737 C C . CYS A 1 354 ? 5.902 13.798 -2.294 1.00 85.44 354 CYS A C 1
ATOM 2739 O O . CYS A 1 354 ? 4.679 13.648 -2.343 1.00 85.44 354 CYS A O 1
ATOM 2741 N N . GLN A 1 355 ? 6.514 14.839 -2.867 1.00 81.75 355 GLN A N 1
ATOM 2742 C CA . GLN A 1 355 ? 5.786 15.800 -3.700 1.00 81.75 355 GLN A CA 1
ATOM 2743 C C . GLN A 1 355 ? 5.385 15.149 -5.025 1.00 81.75 355 GLN A C 1
ATOM 2745 O O . GLN A 1 355 ? 6.207 14.549 -5.721 1.00 81.75 355 GLN A O 1
ATOM 2750 N N . ARG A 1 356 ? 4.099 15.246 -5.362 1.00 78.88 356 ARG A N 1
ATOM 2751 C CA . ARG A 1 356 ? 3.530 14.604 -6.549 1.00 78.88 356 ARG A CA 1
ATOM 2752 C C . ARG A 1 356 ? 3.752 15.483 -7.779 1.00 78.88 356 ARG A C 1
ATOM 2754 O O . ARG A 1 356 ? 3.801 16.705 -7.682 1.00 78.88 356 ARG A O 1
ATOM 2761 N N . CYS A 1 357 ? 3.907 14.841 -8.930 1.00 70.12 357 CYS A N 1
ATOM 2762 C CA . CYS A 1 357 ? 4.005 15.502 -10.229 1.00 70.12 357 CYS A CA 1
ATOM 2763 C C . CYS A 1 357 ? 2.897 14.978 -11.148 1.00 70.12 357 CYS A C 1
ATOM 2765 O O . CYS A 1 357 ? 2.301 13.949 -10.833 1.00 70.12 357 CYS A O 1
ATOM 2767 N N . ASP A 1 358 ? 2.690 15.636 -12.292 1.00 65.19 358 ASP A N 1
ATOM 2768 C CA . ASP A 1 358 ? 1.619 15.359 -13.277 1.00 65.19 358 ASP A CA 1
ATOM 2769 C C . ASP A 1 358 ? 1.520 13.901 -13.761 1.00 65.19 358 ASP A C 1
ATOM 2771 O O . ASP A 1 358 ? 0.578 13.532 -14.436 1.00 65.19 358 ASP A O 1
ATOM 2775 N N . MET A 1 359 ? 2.493 13.057 -13.425 1.00 64.44 359 MET A N 1
ATOM 2776 C CA . MET A 1 359 ? 2.529 11.624 -13.725 1.00 64.44 359 MET A CA 1
ATOM 2777 C C . MET A 1 359 ? 1.413 10.795 -13.065 1.00 64.44 359 MET A C 1
ATOM 2779 O O . MET A 1 359 ? 1.265 9.626 -13.401 1.00 64.44 359 MET A O 1
ATOM 2783 N N . ILE A 1 360 ? 0.709 11.349 -12.076 1.00 57.53 360 ILE A N 1
ATOM 2784 C CA . ILE A 1 360 ? -0.393 10.681 -11.358 1.00 57.53 360 ILE A CA 1
ATOM 2785 C C . ILE A 1 360 ? -1.762 11.174 -11.861 1.00 57.53 360 ILE A C 1
ATOM 2787 O O . ILE A 1 360 ? -2.775 10.567 -11.522 1.00 57.53 360 ILE A O 1
ATOM 2791 N N . CYS A 1 361 ? -1.776 12.270 -12.629 1.00 40.97 361 CYS A N 1
ATOM 2792 C CA . CYS A 1 361 ? -2.970 12.997 -13.047 1.00 40.97 361 CYS A CA 1
ATOM 2793 C C . CYS A 1 361 ? -3.546 12.481 -14.362 1.00 40.97 361 CYS A C 1
ATOM 2795 O O . CYS A 1 361 ? -2.746 12.139 -15.263 1.00 40.97 361 CYS A O 1
#

InterPro domains:
  IPR005302 Molybdenum cofactor sulfurase, C-terminal [PF03473] (287-361)
  IPR005302 Molybdenum cofactor sulfurase, C-terminal [PS51340] (268-361)
  IPR005303 Molybdenum cofactor sulfurase, middle domain [PF03476] (138-264)
  IPR011037 Pyruvate kinase-like, insert domain superfamily [SSF50800] (241-358)
  IPR015422 Pyridoxal phosphate-dependent transferase, small domain [G3DSA:3.90.1150.10] (1-109)
  IPR015424 Pyridoxal phosphate-dependent transferase [SSF53383] (1-100)

Foldseek 3Di:
DDKDKDWAAAPVGFTDFVLLVCLLCVVLVHDWDKWADPPQVVCCVVQVPDPVNVCLQCPAVVDDGPDQLQDAQSGGRITIMDDDDPPDDPVSVVSVVVSSCCQRYVDDPVVSLVVSVVCLVSGDPSSNVNNVLLAKFFDWFWADLEAQEFIDTQDQQDQDDDGGRDFDADPLATPSHHQKFKAAQVQETDHCVNAVQNHQFDWGHHPQWTWTDGHPDPDTDIFGVDPVRLVVAWDWDWHADPNDTFIFTWRDDVVQVVCCVRRVHHRMTMTGGDQFDPDPPPDTDGDHYDRDDPDSFFEDELSQLSVVDDPDHSVVLVSLVVGRTYIHNSHHPPCQPDQWDDDDNDIDGDPHDDDDDPSSD

pLDDT: mean 81.51, std 14.93, range [35.06, 96.44]

Organism: Drosophila miranda (NCBI:txid7229)